Protein AF-A0A2V9XDK8-F1 (afdb_monomer)

Sequence (228 aa):
MLDASAIAAGFRRLEPDQLRTALESFLPKGTTVERISAIEAGLRSPAGQSLRDAMARWIVDDIVPVEALVPEAYVKWRPPVRDAMMFVVARLSAARLAPKLLEQIELPAATSAEVRLLRLIAKVPGLQKIGQVIARNQHLRPALRNALAKLENGIRDVRPEDVRAIIQKNLGPQLNRFAVEIAPKILSEASVSAVVRFTWRNPETGRRERGVFKVLKPHIPDYFAEDM

Secondary structure (DSSP, 8-state):
---HHHHHHHHHHS-HHHHHHHHHHHS-SS-HHHHHHHHHHHHHSTTHHHHHHHHHHHIIIIIS-HHHHS-GGGGGGHHHHHHHHHHHHHHS-HHHHHHHHHHHHHS-TT--HHHHHHHHHTT-HHHHHHHHHHHT-TTS-HHHHHHHHHHHH------HHHHHHHHHHHHTTHHHHTT-EEEEEEEEE-SSEEEEEEEEE-TTT--EEEEEEEEE-TTHHHHHHHH-

Structure (mmCIF, N/CA/C/O backbone):
data_AF-A0A2V9XDK8-F1
#
_entry.id   AF-A0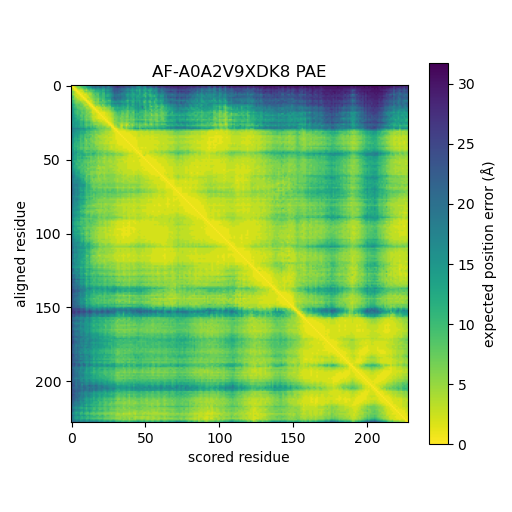A2V9XDK8-F1
#
loop_
_atom_site.group_PDB
_atom_site.id
_atom_site.type_symbol
_atom_site.label_atom_id
_atom_site.label_alt_id
_atom_site.label_comp_id
_atom_site.label_asym_id
_atom_site.label_entity_id
_atom_site.label_seq_id
_atom_site.pdbx_PDB_ins_code
_atom_site.Cartn_x
_atom_site.Cartn_y
_atom_site.Cartn_z
_atom_site.occupancy
_atom_site.B_iso_or_equiv
_atom_site.auth_seq_id
_atom_site.auth_comp_id
_atom_site.auth_asym_id
_atom_site.auth_atom_id
_atom_site.pdbx_PDB_model_num
ATOM 1 N N . MET A 1 1 ? 36.715 5.701 -11.426 1.00 36.25 1 MET A N 1
ATOM 2 C CA . MET A 1 1 ? 35.342 6.008 -10.973 1.00 36.25 1 MET A CA 1
ATOM 3 C C . MET A 1 1 ? 34.479 6.120 -12.213 1.00 36.25 1 MET A C 1
ATOM 5 O O . MET A 1 1 ? 34.780 6.965 -13.044 1.00 36.25 1 MET A O 1
ATOM 9 N N . LEU A 1 2 ? 33.512 5.220 -12.402 1.00 40.12 2 LEU A N 1
ATOM 10 C CA . LEU A 1 2 ? 32.567 5.317 -13.518 1.00 40.12 2 LEU A CA 1
ATOM 11 C C . LEU A 1 2 ? 31.655 6.526 -13.276 1.00 40.12 2 LEU A C 1
ATOM 13 O O . LEU A 1 2 ? 31.097 6.667 -12.190 1.00 40.12 2 LEU A O 1
ATOM 17 N N . ASP A 1 3 ? 31.567 7.407 -14.269 1.00 45.41 3 ASP A N 1
ATOM 18 C CA . ASP A 1 3 ? 30.754 8.622 -14.241 1.00 45.41 3 ASP A CA 1
ATOM 19 C C . ASP A 1 3 ? 29.271 8.267 -14.023 1.00 45.41 3 ASP A C 1
ATOM 21 O O . ASP A 1 3 ? 28.702 7.436 -14.737 1.00 45.41 3 ASP A O 1
ATOM 25 N N . ALA A 1 4 ? 28.633 8.898 -13.035 1.00 46.47 4 ALA A N 1
ATOM 26 C CA . ALA A 1 4 ? 27.217 8.707 -12.729 1.00 46.47 4 ALA A CA 1
ATOM 27 C C . ALA A 1 4 ? 26.316 9.006 -13.945 1.00 46.47 4 ALA A C 1
ATOM 29 O O . ALA A 1 4 ? 25.272 8.373 -14.107 1.00 46.47 4 ALA A O 1
ATOM 30 N N . SER A 1 5 ? 26.747 9.907 -14.836 1.00 45.84 5 SER A N 1
ATOM 31 C CA . SER A 1 5 ? 26.073 10.205 -16.104 1.00 45.84 5 SER A CA 1
ATOM 32 C C . SER A 1 5 ? 26.142 9.032 -17.095 1.00 45.84 5 SER A C 1
ATOM 34 O O . SER A 1 5 ? 25.145 8.682 -17.729 1.00 45.84 5 SER A O 1
ATOM 36 N N . ALA A 1 6 ? 27.286 8.344 -17.170 1.00 48.97 6 ALA A N 1
ATOM 37 C CA . ALA A 1 6 ? 27.466 7.165 -18.019 1.00 48.97 6 ALA A CA 1
ATOM 38 C C . ALA A 1 6 ? 26.651 5.961 -17.514 1.00 48.97 6 ALA A C 1
ATOM 40 O O . ALA A 1 6 ? 26.061 5.232 -18.311 1.00 48.97 6 ALA A O 1
ATOM 41 N N . ILE A 1 7 ? 26.549 5.793 -16.192 1.00 54.94 7 ILE A N 1
ATOM 42 C CA . ILE A 1 7 ? 25.709 4.766 -15.557 1.00 54.94 7 ILE A CA 1
ATOM 43 C C . ILE A 1 7 ? 24.219 5.043 -15.827 1.00 54.94 7 ILE A C 1
ATOM 45 O O . ILE A 1 7 ? 23.483 4.145 -16.236 1.00 54.94 7 ILE A O 1
ATOM 49 N N . ALA A 1 8 ? 23.778 6.297 -15.679 1.00 49.72 8 ALA A N 1
ATOM 50 C CA . ALA A 1 8 ? 22.414 6.727 -15.995 1.00 49.72 8 ALA A CA 1
ATOM 51 C C . ALA A 1 8 ? 22.044 6.496 -17.471 1.00 49.72 8 ALA A C 1
ATOM 53 O O . ALA A 1 8 ? 20.948 6.021 -17.777 1.00 49.72 8 ALA A O 1
ATOM 54 N N . ALA A 1 9 ? 22.960 6.816 -18.389 1.00 52.97 9 ALA A N 1
ATOM 55 C CA . ALA A 1 9 ? 22.787 6.582 -19.819 1.00 52.97 9 ALA A CA 1
ATOM 56 C C . ALA A 1 9 ? 22.764 5.084 -20.164 1.00 52.97 9 ALA A C 1
ATOM 58 O O . ALA A 1 9 ? 21.992 4.675 -21.032 1.00 52.97 9 ALA A O 1
ATOM 59 N N . GLY A 1 10 ? 23.555 4.271 -19.456 1.00 58.56 10 GLY A N 1
ATOM 60 C CA . GLY A 1 10 ? 23.539 2.812 -19.550 1.00 58.56 10 GLY A CA 1
ATOM 61 C C . GLY A 1 10 ? 22.175 2.236 -19.181 1.00 58.56 10 GLY A C 1
ATOM 62 O O . GLY A 1 10 ? 21.569 1.550 -19.996 1.00 58.56 10 GLY A O 1
ATOM 63 N N . PHE A 1 11 ? 21.620 2.614 -18.025 1.00 58.44 11 PHE A N 1
ATOM 64 C CA . PHE A 1 11 ? 20.298 2.146 -17.587 1.00 58.44 11 PHE A CA 1
ATOM 65 C C . PHE A 1 11 ? 19.159 2.508 -18.543 1.00 58.44 11 PHE A C 1
ATOM 67 O O . PHE A 1 11 ? 18.172 1.782 -18.615 1.00 58.44 11 PHE A O 1
ATOM 74 N N . ARG A 1 12 ? 19.272 3.604 -19.307 1.00 56.22 12 ARG A N 1
ATOM 75 C CA . ARG A 1 12 ? 18.239 3.959 -20.291 1.00 56.22 12 ARG A CA 1
ATOM 76 C C . ARG A 1 12 ? 18.198 3.037 -21.507 1.00 56.22 12 ARG A C 1
ATOM 78 O O . ARG A 1 12 ? 17.141 2.988 -22.137 1.00 56.22 12 ARG A O 1
ATOM 85 N N . ARG A 1 13 ? 19.327 2.397 -21.832 1.00 59.66 13 ARG A N 1
ATOM 86 C CA . ARG A 1 13 ? 19.555 1.580 -23.035 1.00 59.66 13 ARG A CA 1
ATOM 87 C C . ARG A 1 13 ? 19.493 0.076 -22.774 1.00 59.66 13 ARG A C 1
ATOM 89 O O . ARG A 1 13 ? 19.574 -0.682 -23.731 1.00 59.66 13 ARG A O 1
ATOM 96 N N . LEU A 1 14 ? 19.428 -0.343 -21.511 1.00 62.00 14 LEU A N 1
ATOM 97 C CA . LEU A 1 14 ? 19.320 -1.754 -21.166 1.00 62.00 14 LEU A CA 1
ATOM 98 C C . LEU A 1 14 ? 17.903 -2.242 -21.429 1.00 62.00 14 LEU A C 1
ATOM 100 O O . LEU A 1 14 ? 16.936 -1.599 -21.015 1.00 62.00 14 LEU A O 1
ATOM 104 N N . GLU A 1 15 ? 17.816 -3.404 -22.068 1.00 61.47 15 GLU A N 1
ATOM 105 C CA . GLU A 1 15 ? 16.566 -4.141 -22.150 1.00 61.47 15 GLU A CA 1
ATOM 106 C C . GLU A 1 15 ? 16.122 -4.578 -20.737 1.00 61.47 15 GLU A C 1
ATOM 108 O O . GLU A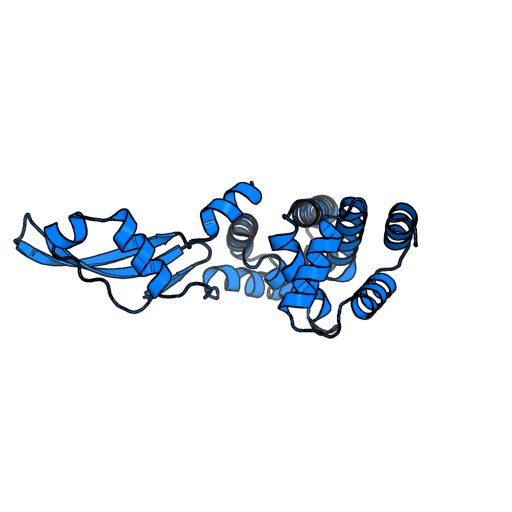 1 15 ? 16.963 -4.799 -19.858 1.00 61.47 15 GLU A O 1
ATOM 113 N N . PRO A 1 16 ? 14.816 -4.732 -20.501 1.00 59.78 16 PRO A N 1
ATOM 114 C CA . PRO A 1 16 ? 14.213 -5.113 -19.220 1.00 59.78 16 PRO A CA 1
ATOM 115 C C . PRO A 1 16 ? 14.892 -6.264 -18.465 1.00 59.78 16 PRO A C 1
ATOM 117 O O . PRO A 1 16 ? 15.188 -6.154 -17.271 1.00 59.78 16 PRO A O 1
ATOM 120 N N . A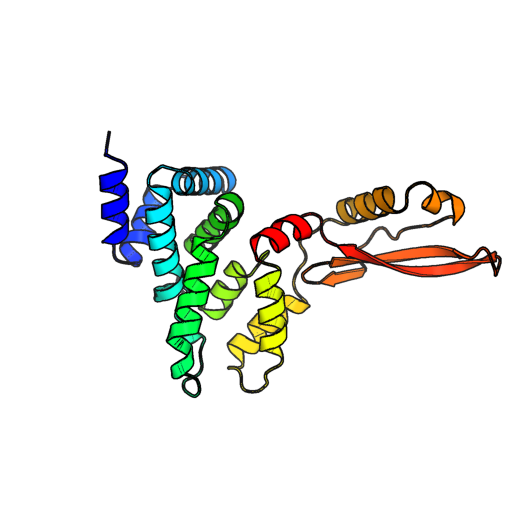SP A 1 17 ? 15.203 -7.356 -19.165 1.00 62.16 17 ASP A N 1
ATOM 121 C CA . ASP A 1 17 ? 15.875 -8.517 -18.575 1.00 62.16 17 ASP A CA 1
ATOM 122 C C . ASP A 1 17 ? 17.333 -8.215 -18.212 1.00 62.16 17 ASP A C 1
ATOM 124 O O . ASP A 1 17 ? 17.827 -8.632 -17.163 1.00 62.16 17 ASP A O 1
ATOM 128 N N . GLN A 1 18 ? 18.017 -7.409 -19.028 1.00 65.81 18 GLN A N 1
ATOM 129 C CA . GLN A 1 18 ? 19.381 -6.963 -18.745 1.00 65.81 18 GLN A CA 1
ATOM 130 C C . GLN A 1 18 ? 19.414 -6.011 -17.548 1.00 65.81 18 GLN A C 1
ATOM 132 O O . GLN A 1 18 ? 20.352 -6.056 -16.752 1.00 65.81 18 GLN A O 1
ATOM 137 N N . LEU A 1 19 ? 18.380 -5.180 -17.387 1.00 66.81 19 LEU A N 1
ATOM 138 C CA . LEU A 1 19 ? 18.216 -4.302 -16.236 1.00 66.81 19 LEU A CA 1
ATOM 139 C C . LEU A 1 19 ? 18.034 -5.110 -14.947 1.00 66.81 19 LEU A C 1
ATOM 141 O O . LEU A 1 19 ? 18.689 -4.810 -13.947 1.00 66.81 19 LEU A O 1
ATOM 145 N N . ARG A 1 20 ? 17.205 -6.163 -14.974 1.00 66.81 20 ARG A N 1
ATOM 146 C CA . ARG A 1 20 ? 17.014 -7.069 -13.833 1.00 66.81 20 ARG A CA 1
ATOM 147 C C . ARG A 1 20 ? 18.319 -7.751 -13.435 1.00 66.81 20 ARG A C 1
ATOM 149 O O . ARG A 1 20 ? 18.708 -7.676 -12.272 1.00 66.81 20 ARG A O 1
ATOM 156 N N . THR A 1 21 ? 19.015 -8.379 -14.382 1.00 69.88 21 THR A N 1
ATOM 157 C CA . THR A 1 21 ? 20.285 -9.066 -14.103 1.00 69.88 21 THR A CA 1
ATOM 158 C C . THR A 1 21 ? 21.361 -8.091 -13.628 1.00 69.88 21 THR A C 1
ATOM 16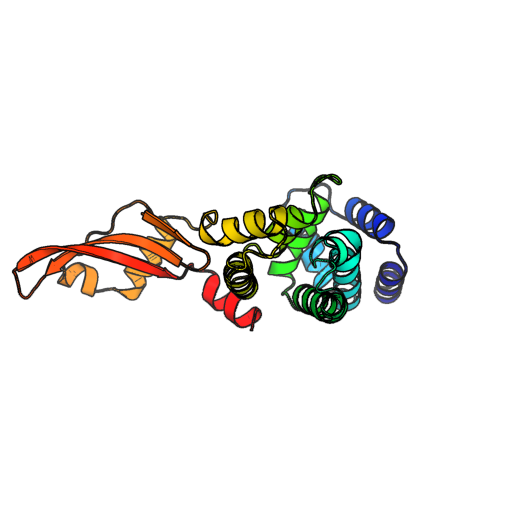0 O O . THR A 1 21 ? 22.096 -8.394 -12.687 1.00 69.88 21 THR A O 1
ATOM 163 N N . ALA A 1 22 ? 21.427 -6.892 -14.216 1.00 68.12 22 ALA A N 1
ATOM 164 C CA . ALA A 1 22 ? 22.327 -5.845 -13.753 1.00 68.12 22 ALA A CA 1
ATOM 165 C C . ALA A 1 22 ? 22.019 -5.476 -12.296 1.00 68.12 22 ALA A C 1
ATOM 167 O O . ALA A 1 22 ? 22.913 -5.527 -11.455 1.00 68.12 22 ALA A O 1
ATOM 168 N N . LEU A 1 23 ? 20.761 -5.194 -11.952 1.00 67.75 23 LEU A N 1
ATOM 169 C CA . LEU A 1 23 ? 20.374 -4.895 -10.573 1.00 67.75 23 LEU A CA 1
ATOM 170 C C . LEU A 1 23 ? 20.714 -6.030 -9.609 1.00 67.75 23 LEU A C 1
ATOM 172 O O . LEU A 1 23 ? 21.319 -5.776 -8.574 1.00 67.75 23 LEU A O 1
ATOM 176 N N . GLU A 1 24 ? 20.380 -7.275 -9.945 1.00 70.81 24 GLU A N 1
ATOM 177 C CA . GLU A 1 24 ? 20.703 -8.438 -9.112 1.00 70.81 24 GLU A CA 1
ATOM 178 C C . GLU A 1 24 ? 22.213 -8.568 -8.867 1.00 70.81 24 GLU A C 1
ATOM 180 O O . GLU A 1 24 ? 22.623 -8.891 -7.753 1.00 70.81 24 GLU A O 1
ATOM 185 N N . SER A 1 25 ? 23.043 -8.248 -9.865 1.00 70.19 25 SER A N 1
ATOM 186 C CA . SER A 1 25 ? 24.505 -8.272 -9.734 1.00 70.19 25 SER A CA 1
ATOM 187 C C . SER A 1 25 ? 25.083 -7.112 -8.910 1.00 70.19 25 SER A C 1
ATOM 189 O O . SER A 1 25 ? 26.122 -7.274 -8.271 1.00 70.19 25 SER A O 1
ATOM 191 N N . PHE A 1 26 ? 24.415 -5.952 -8.910 1.00 70.69 26 PHE A N 1
ATOM 192 C CA . PHE A 1 26 ? 24.836 -4.745 -8.190 1.00 70.69 26 PHE A CA 1
ATOM 193 C C . PHE A 1 26 ? 24.318 -4.683 -6.749 1.00 70.69 26 PHE A C 1
ATOM 195 O O . PHE A 1 26 ? 24.870 -3.944 -5.931 1.00 70.69 26 PHE A O 1
ATOM 202 N N . LEU A 1 27 ? 23.258 -5.427 -6.424 1.00 78.94 27 LEU A N 1
ATOM 203 C CA . LEU A 1 27 ? 22.726 -5.470 -5.069 1.00 78.94 27 LEU A CA 1
ATOM 204 C C . LEU A 1 27 ? 23.692 -6.204 -4.130 1.00 78.94 27 LEU A C 1
ATOM 206 O O . LEU A 1 27 ? 24.223 -7.261 -4.480 1.00 78.94 27 LEU A O 1
ATOM 210 N N . PRO A 1 28 ? 23.903 -5.690 -2.905 1.00 79.94 28 PRO A N 1
ATOM 211 C CA . PRO A 1 28 ? 24.731 -6.383 -1.932 1.00 79.94 28 PRO A CA 1
ATOM 212 C C . PRO A 1 28 ? 24.128 -7.760 -1.628 1.00 79.94 28 PRO A C 1
ATOM 214 O O . PRO A 1 28 ? 22.912 -7.894 -1.489 1.00 79.94 28 PRO A O 1
ATOM 217 N N . LYS A 1 29 ? 24.971 -8.782 -1.428 1.00 79.06 29 LYS A N 1
ATOM 218 C CA . LYS A 1 29 ? 24.549 -10.124 -0.962 1.00 79.06 29 LYS A CA 1
ATOM 219 C C . LYS A 1 29 ? 24.115 -10.147 0.518 1.00 79.06 29 LYS A C 1
ATOM 221 O O . LYS A 1 29 ? 24.137 -11.195 1.155 1.00 79.06 29 LYS A O 1
ATOM 226 N N . GLY A 1 30 ? 23.790 -8.982 1.069 1.00 79.19 30 GLY A N 1
ATOM 227 C CA . GLY A 1 30 ? 23.430 -8.780 2.462 1.00 79.19 30 GLY A CA 1
ATOM 228 C C . GLY A 1 30 ? 21.949 -9.021 2.746 1.00 79.19 30 GLY A C 1
ATOM 229 O O . GLY A 1 30 ? 21.190 -9.553 1.933 1.00 79.19 30 GLY A O 1
ATOM 230 N N . THR A 1 31 ? 21.543 -8.593 3.931 1.00 89.56 31 THR A N 1
ATOM 231 C CA . THR A 1 31 ? 20.166 -8.603 4.423 1.00 89.56 31 THR A CA 1
ATOM 232 C C . THR A 1 31 ? 19.222 -7.794 3.525 1.00 89.56 31 THR A C 1
ATOM 234 O O . THR A 1 31 ? 19.631 -6.889 2.793 1.00 89.56 31 THR A O 1
ATOM 237 N N . THR A 1 32 ? 17.916 -8.065 3.621 1.00 89.25 32 THR A N 1
ATOM 238 C CA . THR A 1 32 ? 16.873 -7.279 2.935 1.00 89.25 32 THR A CA 1
ATOM 239 C C . THR A 1 32 ? 17.006 -5.782 3.221 1.00 89.25 32 THR A C 1
ATOM 241 O O . THR A 1 32 ? 16.828 -4.972 2.318 1.00 89.25 32 THR A O 1
ATOM 244 N N . VAL A 1 33 ? 17.370 -5.404 4.451 1.00 90.69 33 VAL A N 1
ATOM 245 C CA . VAL A 1 33 ? 17.560 -3.999 4.844 1.00 90.69 33 VAL A CA 1
ATOM 246 C C . VAL A 1 33 ? 18.715 -3.367 4.072 1.00 90.69 33 VAL A C 1
ATOM 248 O O . VAL A 1 33 ? 18.532 -2.314 3.471 1.00 90.69 33 VAL A O 1
ATOM 251 N N . GLU A 1 34 ? 19.871 -4.030 4.011 1.00 90.00 34 GLU A N 1
ATOM 252 C CA . GLU A 1 34 ? 21.038 -3.528 3.270 1.00 90.00 34 GLU A CA 1
ATOM 253 C C . GLU A 1 34 ? 20.742 -3.382 1.773 1.00 90.00 34 GLU A C 1
ATOM 255 O O . GLU A 1 34 ? 21.144 -2.400 1.147 1.00 90.00 34 GLU A O 1
ATOM 260 N N . ARG A 1 35 ? 19.983 -4.321 1.198 1.00 91.25 35 ARG A N 1
ATOM 261 C CA . ARG A 1 35 ? 19.558 -4.264 -0.208 1.00 91.25 35 ARG A CA 1
ATOM 262 C C . ARG A 1 35 ? 18.583 -3.117 -0.468 1.00 91.25 35 ARG A C 1
ATOM 264 O O . ARG A 1 35 ? 18.753 -2.407 -1.456 1.00 91.25 35 ARG A O 1
ATOM 271 N N . ILE A 1 36 ? 17.615 -2.885 0.424 1.00 92.06 36 ILE A N 1
ATOM 272 C CA . ILE A 1 36 ? 16.716 -1.720 0.348 1.00 92.06 36 ILE A CA 1
ATOM 273 C C . ILE A 1 36 ? 17.529 -0.427 0.412 1.00 92.06 36 ILE A C 1
ATOM 275 O O . ILE A 1 36 ? 17.352 0.437 -0.445 1.00 92.06 36 ILE A O 1
ATOM 279 N N . SER A 1 37 ? 18.450 -0.310 1.371 1.00 91.06 37 SER A N 1
ATOM 280 C CA . SER A 1 37 ? 19.288 0.882 1.525 1.00 91.06 37 SER A CA 1
ATOM 281 C C . SER A 1 37 ? 20.170 1.143 0.302 1.00 91.06 37 SER A C 1
ATOM 283 O O . SER A 1 37 ? 20.338 2.298 -0.086 1.00 91.06 37 SER A O 1
ATOM 285 N N . ALA A 1 38 ? 20.687 0.099 -0.355 1.00 89.56 38 ALA A N 1
ATOM 286 C CA . ALA A 1 38 ? 21.454 0.240 -1.592 1.00 89.56 38 ALA A CA 1
ATOM 287 C C . ALA A 1 38 ? 20.601 0.793 -2.748 1.00 89.56 38 ALA A C 1
ATOM 289 O O . ALA A 1 38 ? 21.020 1.731 -3.432 1.00 89.56 38 ALA A O 1
ATOM 290 N N . ILE A 1 39 ? 19.382 0.270 -2.936 1.00 90.12 39 ILE A N 1
ATOM 291 C CA . ILE A 1 39 ? 18.438 0.792 -3.941 1.00 90.12 39 ILE A CA 1
ATOM 292 C C . ILE A 1 39 ? 18.083 2.245 -3.620 1.00 90.12 39 ILE A C 1
ATOM 294 O O . ILE A 1 39 ? 18.111 3.105 -4.496 1.00 90.12 39 ILE A O 1
ATOM 298 N N . GLU A 1 40 ? 17.783 2.538 -2.358 1.00 93.56 40 GLU A N 1
ATOM 299 C CA . GLU A 1 40 ? 17.426 3.876 -1.895 1.00 93.56 40 GLU A CA 1
ATOM 300 C C . GLU A 1 40 ? 18.557 4.890 -2.132 1.00 93.56 40 GLU A C 1
ATOM 302 O O . GLU A 1 40 ? 18.297 6.000 -2.604 1.00 93.56 40 GLU A O 1
ATOM 307 N N . ALA A 1 41 ? 19.811 4.502 -1.883 1.00 89.88 41 ALA A N 1
ATOM 308 C CA . ALA A 1 41 ? 20.988 5.313 -2.184 1.00 89.88 41 ALA A CA 1
ATOM 309 C C . ALA A 1 41 ? 21.128 5.576 -3.692 1.00 89.88 41 ALA A C 1
ATOM 311 O O . ALA A 1 41 ? 21.345 6.719 -4.100 1.00 89.88 41 ALA A O 1
ATOM 312 N N . GLY A 1 42 ? 20.921 4.555 -4.532 1.00 88.00 42 GLY A N 1
ATOM 313 C CA . GLY A 1 42 ? 20.898 4.709 -5.989 1.00 88.00 42 GLY A CA 1
ATOM 314 C C . GLY A 1 42 ? 19.816 5.688 -6.458 1.00 88.00 42 GLY A C 1
ATOM 315 O O . GLY A 1 42 ? 20.094 6.589 -7.252 1.00 88.00 42 GLY A O 1
ATOM 316 N N . LEU A 1 43 ? 18.603 5.577 -5.907 1.00 90.12 43 LEU A N 1
ATOM 317 C CA . LEU A 1 43 ? 17.465 6.452 -6.216 1.00 90.12 43 LEU A CA 1
ATOM 318 C C . LEU A 1 43 ? 17.652 7.905 -5.748 1.00 90.12 43 LEU A C 1
ATOM 320 O O . LEU A 1 43 ? 16.987 8.793 -6.284 1.00 90.12 43 LEU A O 1
ATOM 324 N N . ARG A 1 44 ? 18.509 8.147 -4.747 1.00 92.44 44 ARG A N 1
ATOM 325 C CA . ARG A 1 44 ? 18.873 9.487 -4.246 1.00 92.44 44 ARG A CA 1
ATOM 326 C C . ARG A 1 44 ? 20.124 10.076 -4.899 1.00 92.44 44 ARG A C 1
ATOM 328 O O . ARG A 1 44 ? 20.439 11.237 -4.658 1.00 92.44 44 ARG A O 1
ATOM 335 N N . SER A 1 45 ? 20.849 9.288 -5.686 1.00 88.69 45 SER A N 1
ATOM 336 C CA . SER A 1 45 ? 22.067 9.740 -6.358 1.00 88.69 45 SER A CA 1
ATOM 337 C C . SER A 1 45 ? 21.772 10.806 -7.430 1.00 88.69 45 SER A C 1
ATOM 339 O O . SER A 1 45 ? 20.624 10.943 -7.860 1.00 88.69 45 SER A O 1
ATOM 341 N N . PRO A 1 46 ? 22.791 11.515 -7.955 1.00 84.75 46 PRO A N 1
ATOM 342 C CA . PRO A 1 46 ? 22.624 12.416 -9.103 1.00 84.75 46 PRO A CA 1
ATOM 343 C C . PRO A 1 46 ? 22.037 11.733 -10.353 1.00 84.75 46 PRO A C 1
ATOM 345 O O . PRO A 1 46 ? 21.363 12.370 -11.157 1.00 84.75 46 PRO A O 1
ATOM 348 N N . ALA A 1 47 ? 22.244 10.419 -10.499 1.00 81.81 47 ALA A N 1
ATOM 349 C CA . ALA A 1 47 ? 21.653 9.592 -11.553 1.00 81.81 47 ALA A CA 1
ATOM 350 C C . ALA A 1 47 ? 20.225 9.105 -11.225 1.00 81.81 47 ALA A C 1
ATOM 352 O O . ALA A 1 47 ? 19.588 8.445 -12.051 1.00 81.81 47 ALA A O 1
ATOM 353 N N . GLY A 1 48 ? 19.715 9.422 -10.032 1.00 85.00 48 GLY A N 1
ATOM 354 C CA . GLY A 1 48 ? 18.508 8.852 -9.443 1.00 85.00 48 GLY A CA 1
ATOM 355 C C . GLY A 1 48 ? 17.261 9.018 -10.302 1.00 85.00 48 GLY A C 1
ATOM 356 O O . GLY A 1 48 ? 16.489 8.072 -10.413 1.00 85.00 48 GLY A O 1
ATOM 357 N N . GLN A 1 49 ? 17.083 10.156 -10.983 1.00 84.94 49 GLN A N 1
ATOM 358 C CA . GLN A 1 49 ? 15.934 10.341 -11.878 1.00 84.94 49 GLN A CA 1
ATOM 359 C C . GLN A 1 49 ? 15.977 9.389 -13.078 1.00 84.94 49 GLN A C 1
ATOM 361 O O . GLN A 1 49 ? 14.979 8.761 -13.404 1.00 84.94 49 GLN A O 1
ATOM 366 N N . SER A 1 50 ? 17.148 9.204 -13.691 1.00 83.38 50 SER A N 1
ATOM 367 C CA . SER A 1 50 ? 17.274 8.269 -14.816 1.00 83.38 50 SER A CA 1
ATOM 368 C C . SER A 1 50 ? 17.076 6.822 -14.370 1.00 83.38 50 SER A C 1
ATOM 370 O O . SER A 1 50 ? 16.481 6.033 -15.102 1.00 83.38 50 SER A O 1
ATOM 372 N N . LEU A 1 51 ? 17.537 6.483 -13.161 1.00 84.06 51 LEU A N 1
ATOM 373 C CA . LEU A 1 51 ? 17.271 5.185 -12.550 1.00 84.06 51 LEU A CA 1
ATOM 374 C C . LEU A 1 51 ? 15.769 4.994 -12.298 1.00 84.06 51 LEU A C 1
ATOM 376 O O . LEU A 1 51 ? 15.229 3.953 -12.654 1.00 84.06 51 LEU A O 1
ATOM 380 N N . ARG A 1 52 ? 15.081 6.002 -11.749 1.00 88.44 52 ARG A N 1
ATOM 381 C CA . ARG A 1 52 ? 13.622 5.991 -11.542 1.00 88.44 52 ARG A CA 1
ATOM 382 C C . ARG A 1 52 ? 12.873 5.761 -12.845 1.00 88.44 52 ARG A C 1
ATOM 384 O O . ARG A 1 52 ? 12.023 4.881 -12.889 1.00 88.44 52 ARG A O 1
ATOM 391 N N . ASP A 1 53 ? 13.222 6.488 -13.901 1.00 86.75 53 ASP A N 1
ATOM 392 C CA . ASP A 1 53 ? 12.564 6.369 -15.205 1.00 86.75 53 ASP A CA 1
ATOM 393 C C . ASP A 1 53 ? 12.812 4.995 -15.848 1.00 86.75 53 ASP A C 1
ATOM 395 O O . ASP A 1 53 ? 11.919 4.426 -16.476 1.00 86.75 53 ASP A O 1
ATOM 399 N N . ALA A 1 54 ? 14.017 4.436 -15.693 1.00 84.12 54 ALA A N 1
ATOM 400 C CA . ALA A 1 54 ? 14.331 3.085 -16.158 1.00 84.12 54 ALA A CA 1
ATOM 401 C C . ALA A 1 54 ? 13.542 2.019 -15.382 1.00 84.12 54 ALA A C 1
ATOM 403 O O . ALA A 1 54 ? 12.926 1.151 -15.994 1.00 84.12 54 ALA A O 1
ATOM 404 N N . MET A 1 55 ? 13.495 2.123 -14.051 1.00 85.00 55 MET A N 1
ATOM 405 C CA . MET A 1 55 ? 12.735 1.201 -13.202 1.00 85.00 55 MET A CA 1
ATOM 406 C C . MET A 1 55 ? 11.229 1.301 -13.428 1.00 85.00 55 MET A C 1
ATOM 408 O O . MET A 1 55 ? 10.540 0.286 -13.410 1.00 85.00 55 MET A O 1
ATOM 412 N N . ALA A 1 56 ? 10.715 2.512 -13.645 1.00 88.25 56 ALA A N 1
ATOM 413 C CA . ALA A 1 56 ? 9.315 2.727 -13.970 1.00 88.25 56 ALA A CA 1
ATOM 414 C C . ALA A 1 56 ? 8.955 2.042 -15.291 1.00 88.25 56 ALA A C 1
ATOM 416 O O . ALA A 1 56 ? 7.985 1.292 -15.316 1.00 88.25 56 ALA A O 1
ATOM 417 N N . ARG A 1 57 ? 9.772 2.213 -16.342 1.00 88.31 57 ARG A N 1
ATOM 418 C CA . ARG A 1 57 ? 9.563 1.518 -17.623 1.00 88.31 57 ARG A CA 1
ATOM 419 C C . ARG A 1 57 ? 9.576 0.005 -17.451 1.00 88.31 57 ARG A C 1
ATOM 421 O O . ARG A 1 57 ? 8.606 -0.633 -17.820 1.00 88.31 57 ARG A O 1
ATOM 428 N N . TRP A 1 58 ? 10.592 -0.538 -16.785 1.00 87.19 58 TRP A N 1
ATOM 429 C CA . TRP A 1 58 ? 10.671 -1.972 -16.494 1.00 87.19 58 TRP A CA 1
ATOM 430 C C . TRP A 1 58 ? 9.439 -2.505 -15.749 1.00 87.19 58 TRP A C 1
ATOM 432 O O . TRP A 1 58 ? 8.877 -3.541 -16.098 1.00 87.19 58 TRP A O 1
ATOM 442 N N . ILE A 1 59 ? 8.965 -1.783 -14.729 1.00 88.06 59 ILE A N 1
ATOM 443 C CA . ILE A 1 59 ? 7.752 -2.179 -14.007 1.00 88.06 59 ILE A CA 1
ATOM 444 C C . ILE A 1 59 ? 6.535 -2.193 -14.935 1.00 88.06 59 ILE A C 1
ATOM 446 O O . ILE A 1 59 ? 5.738 -3.130 -14.892 1.00 88.06 59 ILE A O 1
ATOM 450 N N . VAL A 1 60 ? 6.346 -1.122 -15.699 1.00 88.94 60 VAL A N 1
ATOM 451 C CA . VAL A 1 60 ? 5.105 -0.875 -16.437 1.00 88.94 60 VAL A CA 1
ATOM 452 C C . VAL A 1 60 ? 5.033 -1.686 -17.724 1.00 88.94 60 VAL A C 1
ATOM 454 O O . VAL A 1 60 ? 3.952 -2.152 -18.071 1.00 88.94 60 VAL A O 1
ATOM 457 N N . ASP A 1 61 ? 6.156 -1.864 -18.407 1.00 87.44 61 ASP A N 1
ATOM 458 C CA . ASP A 1 61 ? 6.200 -2.500 -19.719 1.00 87.44 61 ASP A CA 1
ATOM 459 C C . ASP A 1 61 ? 6.383 -4.025 -19.602 1.00 87.44 61 ASP A C 1
ATOM 461 O O . ASP A 1 61 ? 5.802 -4.763 -20.393 1.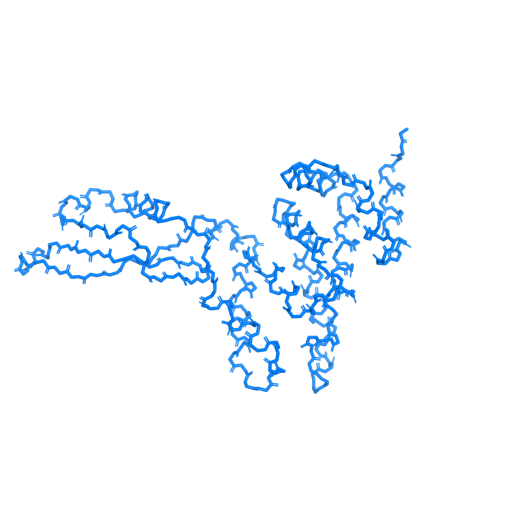00 87.44 61 ASP A O 1
ATOM 465 N N . ASP A 1 62 ? 7.083 -4.517 -18.570 1.00 84.19 62 ASP A N 1
ATOM 466 C CA . ASP A 1 62 ? 7.457 -5.940 -18.481 1.00 84.19 62 ASP A CA 1
ATOM 467 C C . ASP A 1 62 ? 6.822 -6.677 -17.308 1.00 84.19 62 ASP A C 1
ATOM 469 O O . ASP A 1 62 ? 6.328 -7.798 -17.434 1.00 84.19 62 ASP A O 1
ATOM 473 N N . ILE A 1 63 ? 6.844 -6.058 -16.129 1.00 86.69 63 ILE A N 1
ATOM 474 C CA . ILE A 1 63 ? 6.410 -6.714 -14.891 1.00 86.69 63 ILE A CA 1
ATOM 475 C C . ILE A 1 63 ? 4.889 -6.662 -14.755 1.00 86.69 63 ILE A C 1
ATOM 477 O O . ILE A 1 63 ? 4.270 -7.608 -14.255 1.00 86.69 63 ILE A O 1
ATOM 481 N N . VAL A 1 64 ? 4.279 -5.557 -15.187 1.00 88.69 64 VAL A N 1
ATOM 482 C CA . VAL A 1 64 ? 2.840 -5.324 -15.098 1.00 88.69 64 VAL A CA 1
ATOM 483 C C . VAL A 1 64 ? 2.295 -4.645 -16.369 1.00 88.69 64 VAL A C 1
ATOM 485 O O . VAL A 1 64 ? 1.765 -3.533 -16.291 1.00 88.69 64 VAL A O 1
ATOM 488 N N . PRO A 1 65 ? 2.369 -5.317 -17.533 1.00 90.06 65 PRO A N 1
ATOM 489 C CA . PRO A 1 65 ? 1.949 -4.739 -18.805 1.00 90.06 65 PRO A CA 1
ATOM 490 C C . PRO A 1 65 ? 0.457 -4.395 -18.820 1.00 90.06 65 PRO A C 1
ATOM 492 O O . PRO A 1 65 ? -0.403 -5.171 -18.379 1.00 90.06 65 PRO A O 1
ATOM 495 N N . VAL A 1 66 ? 0.124 -3.233 -19.383 1.00 90.00 66 VAL A N 1
ATOM 496 C CA . VAL A 1 66 ? -1.262 -2.744 -19.473 1.00 90.00 66 VAL A CA 1
ATOM 497 C C . VAL A 1 66 ? -2.140 -3.623 -20.363 1.00 90.00 66 VAL A C 1
ATOM 499 O O . VAL A 1 66 ? -3.354 -3.659 -20.188 1.00 90.00 66 VAL A O 1
ATOM 502 N N . GLU A 1 67 ? -1.554 -4.393 -21.270 1.00 88.88 67 GLU A N 1
ATOM 503 C CA . GLU A 1 67 ? -2.212 -5.390 -22.115 1.00 88.88 67 GLU A CA 1
ATOM 504 C C . GLU A 1 67 ? -2.782 -6.551 -21.286 1.00 88.88 67 GLU A C 1
ATOM 506 O O . GLU A 1 67 ? -3.859 -7.085 -21.586 1.00 88.88 67 GLU A O 1
ATOM 511 N N . ALA A 1 68 ? -2.092 -6.916 -20.201 1.00 86.06 68 ALA A N 1
ATOM 512 C CA . ALA A 1 68 ? -2.562 -7.927 -19.263 1.00 86.06 68 ALA A CA 1
ATOM 513 C C . ALA A 1 68 ? -3.663 -7.373 -18.344 1.00 86.06 68 ALA A C 1
ATOM 515 O O . ALA A 1 68 ? -4.636 -8.074 -18.046 1.00 86.06 68 ALA A O 1
ATOM 516 N N . LEU A 1 69 ? -3.547 -6.105 -17.935 1.00 84.31 69 LEU A N 1
ATOM 517 C CA . LEU A 1 69 ? -4.462 -5.484 -16.975 1.00 84.31 69 LEU A CA 1
ATOM 518 C C . LEU A 1 69 ? -5.755 -4.941 -17.600 1.00 84.31 69 LEU A C 1
ATOM 520 O O . LEU A 1 69 ? -6.832 -5.083 -17.018 1.00 84.31 69 LEU A O 1
ATOM 524 N N . VAL A 1 70 ? -5.662 -4.298 -18.765 1.00 86.19 70 VAL A N 1
ATOM 525 C CA . VAL A 1 70 ? -6.769 -3.583 -19.410 1.00 86.19 70 VAL A CA 1
ATOM 526 C C . VAL A 1 70 ? -7.457 -4.506 -20.423 1.00 86.19 70 VAL A C 1
ATOM 528 O O . VAL A 1 70 ? -6.827 -4.928 -21.401 1.00 86.19 70 VAL A O 1
ATOM 531 N N . PRO A 1 71 ? -8.756 -4.822 -20.230 1.00 84.00 71 PRO A N 1
ATOM 532 C CA . PRO A 1 71 ? -9.513 -5.643 -21.170 1.00 84.00 71 PRO A CA 1
ATOM 533 C C . PRO A 1 71 ? -9.523 -5.050 -22.581 1.00 84.00 71 PRO A C 1
ATOM 535 O O . PRO A 1 71 ? -9.526 -3.833 -22.745 1.00 84.00 71 PRO A O 1
ATOM 538 N N . GLU A 1 72 ? -9.625 -5.911 -23.594 1.00 85.50 72 GLU A N 1
ATOM 539 C CA . GLU A 1 72 ? -9.590 -5.498 -25.006 1.00 85.50 72 GLU A CA 1
ATOM 540 C C . GLU A 1 72 ? -10.683 -4.477 -25.359 1.00 85.50 72 GLU A C 1
ATOM 542 O O . GLU A 1 72 ? -10.430 -3.502 -26.061 1.00 85.50 72 GLU A O 1
ATOM 547 N N . ALA A 1 73 ? -11.871 -4.609 -24.758 1.00 86.12 73 ALA A N 1
ATOM 548 C CA . ALA A 1 73 ? -12.969 -3.646 -24.898 1.00 86.12 73 ALA A CA 1
ATOM 549 C C . ALA A 1 73 ? -12.599 -2.203 -24.481 1.00 86.12 73 ALA A C 1
ATOM 551 O O . ALA A 1 73 ? -13.288 -1.248 -24.840 1.00 86.12 73 ALA A O 1
ATOM 552 N N . TYR A 1 74 ? -11.511 -2.033 -23.726 1.00 87.81 74 TYR A N 1
ATOM 553 C CA . TYR A 1 74 ? -11.012 -0.762 -23.216 1.00 87.81 74 TYR A CA 1
ATOM 554 C C . TYR A 1 74 ? -9.612 -0.427 -23.742 1.00 87.81 74 TYR A C 1
ATOM 556 O O . TYR A 1 74 ? -8.917 0.369 -23.119 1.00 87.81 74 TYR A O 1
ATOM 564 N N . VAL A 1 75 ? -9.199 -0.971 -24.892 1.00 91.50 75 VAL A N 1
ATOM 565 C CA . VAL A 1 75 ? -7.860 -0.749 -25.474 1.00 91.50 75 VAL A CA 1
ATOM 566 C C . VAL A 1 75 ? -7.462 0.731 -25.557 1.00 91.50 75 VAL A C 1
ATOM 568 O O . VAL A 1 75 ? -6.330 1.081 -25.236 1.00 91.50 75 VAL A O 1
ATOM 571 N N . LYS A 1 76 ? -8.413 1.628 -25.859 1.00 92.81 76 LYS A N 1
ATOM 572 C CA . LYS A 1 76 ? -8.197 3.088 -25.897 1.00 92.81 76 LYS A CA 1
ATOM 573 C C . LYS A 1 76 ? -7.725 3.696 -24.569 1.00 92.81 76 LYS A C 1
ATOM 575 O O . LYS A 1 76 ? -7.194 4.799 -24.558 1.00 92.81 76 LYS A O 1
ATOM 580 N N . TRP A 1 77 ? -7.927 2.990 -23.457 1.00 90.00 77 TRP A N 1
ATOM 581 C CA . TRP A 1 77 ? -7.484 3.391 -22.124 1.00 90.00 77 TRP A CA 1
ATOM 582 C C . TRP A 1 77 ? -6.097 2.848 -21.760 1.00 90.00 77 TRP A C 1
ATOM 584 O O . TRP A 1 77 ? -5.554 3.270 -20.744 1.00 90.00 77 TRP A O 1
ATOM 594 N N . ARG A 1 78 ? -5.484 1.963 -22.563 1.00 93.06 78 ARG A N 1
ATOM 595 C CA . ARG A 1 78 ? -4.123 1.466 -22.289 1.00 93.06 78 ARG A CA 1
ATOM 596 C C . ARG A 1 78 ? -3.092 2.599 -22.187 1.00 93.06 78 ARG A C 1
ATOM 598 O O . ARG A 1 78 ? -2.400 2.616 -21.173 1.00 93.06 78 ARG A O 1
ATOM 605 N N . PRO A 1 79 ? -3.021 3.575 -23.121 1.00 93.69 79 PRO A N 1
ATOM 606 C CA . PRO A 1 79 ? -2.060 4.674 -23.005 1.00 93.69 79 PRO A CA 1
ATOM 607 C C . PRO A 1 79 ? -2.198 5.498 -21.711 1.00 93.69 79 PRO A C 1
ATOM 609 O O . PRO A 1 79 ? -1.223 5.565 -20.966 1.00 93.69 79 PRO A O 1
ATOM 612 N N . PRO A 1 80 ? -3.380 6.040 -21.341 1.00 92.00 80 PRO A N 1
ATOM 613 C CA . PRO A 1 80 ? -3.489 6.808 -20.100 1.00 92.00 80 PRO A CA 1
ATOM 614 C C . PRO A 1 80 ? -3.271 5.959 -18.838 1.00 92.00 80 PRO A C 1
ATOM 616 O O . PRO A 1 80 ? -2.769 6.476 -17.844 1.00 92.00 80 PRO A O 1
ATOM 619 N N . VAL A 1 81 ? -3.606 4.661 -18.852 1.00 89.75 81 VAL A N 1
ATOM 620 C CA . VAL A 1 81 ? -3.299 3.756 -17.727 1.00 89.75 81 VAL A CA 1
ATOM 621 C C . VAL A 1 81 ? -1.790 3.551 -17.594 1.00 89.75 81 VAL A C 1
ATOM 623 O O . VAL A 1 81 ? -1.264 3.632 -16.484 1.00 89.75 81 VAL A O 1
ATOM 626 N N . ARG A 1 82 ? -1.088 3.342 -18.712 1.00 92.12 82 ARG A N 1
ATOM 627 C CA . ARG A 1 82 ? 0.371 3.197 -18.752 1.00 92.12 82 ARG A CA 1
ATOM 628 C C . ARG A 1 82 ? 1.058 4.442 -18.197 1.00 92.12 82 ARG A C 1
ATOM 630 O O . ARG A 1 82 ? 1.899 4.336 -17.306 1.00 92.12 82 ARG A O 1
ATOM 637 N N . ASP A 1 83 ? 0.653 5.616 -18.672 1.00 89.94 83 ASP A N 1
ATOM 638 C CA . ASP A 1 83 ? 1.222 6.895 -18.245 1.00 89.94 83 ASP A CA 1
ATOM 639 C C . ASP A 1 83 ? 0.956 7.166 -16.758 1.00 89.94 83 ASP A C 1
ATOM 641 O O . ASP A 1 83 ? 1.849 7.615 -16.038 1.00 89.94 83 ASP A O 1
ATOM 645 N N . ALA A 1 84 ? -0.235 6.818 -16.260 1.00 88.06 84 ALA A N 1
ATOM 646 C CA . ALA A 1 84 ? -0.549 6.915 -14.838 1.00 88.06 84 ALA A CA 1
ATOM 647 C C . ALA A 1 84 ? 0.336 5.989 -13.985 1.00 88.06 84 ALA A C 1
ATOM 649 O O . ALA A 1 84 ? 0.838 6.408 -12.940 1.00 88.06 84 ALA A O 1
ATOM 650 N N . MET A 1 85 ? 0.573 4.748 -14.425 1.00 88.88 85 MET A N 1
ATOM 651 C CA . MET A 1 85 ? 1.465 3.820 -13.720 1.00 88.88 85 MET A CA 1
ATOM 652 C C . MET A 1 85 ? 2.913 4.329 -13.709 1.00 88.88 85 MET A C 1
ATOM 654 O O . MET A 1 85 ? 3.546 4.337 -12.651 1.00 88.88 85 MET A O 1
ATOM 658 N N . MET A 1 86 ? 3.405 4.825 -14.849 1.00 89.56 86 MET A N 1
ATOM 659 C CA . MET A 1 86 ? 4.723 5.459 -14.967 1.00 89.56 86 MET A CA 1
ATOM 660 C C . MET A 1 86 ? 4.871 6.628 -13.991 1.00 89.56 86 MET A C 1
ATOM 662 O O . MET A 1 86 ? 5.857 6.713 -13.256 1.00 89.56 86 MET A O 1
ATOM 666 N N . PHE A 1 87 ? 3.867 7.505 -13.951 1.00 87.31 87 PHE A N 1
ATOM 667 C CA . PHE A 1 87 ? 3.853 8.682 -13.093 1.00 87.31 87 PHE A CA 1
ATOM 668 C C . PHE A 1 87 ? 3.943 8.320 -11.609 1.00 87.31 87 PHE A C 1
ATOM 670 O O . PHE A 1 87 ? 4.774 8.883 -10.893 1.00 87.31 87 PHE A O 1
ATOM 677 N N . VAL A 1 88 ? 3.132 7.362 -11.146 1.00 84.56 88 VAL A N 1
ATOM 678 C CA . VAL A 1 88 ? 3.148 6.938 -9.738 1.00 84.56 88 VAL A CA 1
ATOM 679 C C . VAL A 1 88 ? 4.517 6.381 -9.360 1.00 84.56 88 VAL A C 1
ATOM 681 O O . VAL A 1 88 ? 5.095 6.800 -8.357 1.00 84.56 88 VAL A O 1
ATOM 684 N N . VAL A 1 89 ? 5.062 5.456 -10.155 1.00 85.81 89 VAL A N 1
ATOM 685 C CA . VAL A 1 89 ? 6.344 4.811 -9.834 1.00 85.81 89 VAL A CA 1
ATOM 686 C C . VAL A 1 89 ? 7.480 5.834 -9.806 1.00 85.81 89 VAL A C 1
ATOM 688 O O . VAL A 1 89 ? 8.304 5.802 -8.893 1.00 85.81 89 VAL A O 1
ATOM 691 N N . ALA A 1 90 ? 7.502 6.778 -10.750 1.00 84.12 90 ALA A N 1
ATOM 692 C CA . ALA A 1 90 ? 8.538 7.804 -10.813 1.00 84.12 90 ALA A CA 1
ATOM 693 C C . ALA A 1 90 ? 8.504 8.769 -9.612 1.00 84.12 90 ALA A C 1
ATOM 695 O O . ALA A 1 90 ? 9.565 9.233 -9.175 1.00 84.12 90 ALA A O 1
ATOM 696 N N . ARG A 1 91 ? 7.313 9.057 -9.065 1.00 85.56 91 ARG A N 1
ATOM 697 C CA . ARG A 1 91 ? 7.117 10.067 -8.011 1.00 85.56 91 ARG A CA 1
ATOM 698 C C . ARG A 1 91 ? 7.135 9.546 -6.581 1.00 85.56 91 ARG A C 1
ATOM 700 O O . ARG A 1 91 ? 7.367 10.346 -5.680 1.00 85.56 91 ARG A O 1
ATOM 707 N N . LEU A 1 92 ? 6.981 8.241 -6.358 1.00 90.44 92 LEU A N 1
ATOM 708 C CA . LEU A 1 92 ? 7.174 7.672 -5.023 1.00 90.44 92 LEU A CA 1
ATOM 709 C C . LEU A 1 92 ? 8.580 7.991 -4.493 1.00 90.44 92 LEU A C 1
ATOM 711 O O . LEU A 1 92 ? 9.594 7.764 -5.154 1.00 90.44 92 LEU A O 1
ATOM 715 N N . SER A 1 93 ? 8.661 8.489 -3.270 1.00 92.19 93 SER A N 1
ATOM 716 C CA . SER A 1 93 ? 9.885 8.739 -2.519 1.00 92.19 93 SER A CA 1
ATOM 717 C C . SER A 1 93 ? 10.792 7.513 -2.527 1.00 92.19 93 SER A C 1
ATOM 719 O O . SER A 1 93 ? 10.343 6.367 -2.581 1.00 92.19 93 SER A O 1
ATOM 721 N N . ALA A 1 94 ? 12.107 7.743 -2.467 1.00 92.56 94 ALA A N 1
ATOM 722 C CA . ALA A 1 94 ? 13.084 6.652 -2.522 1.00 92.56 94 ALA A CA 1
ATOM 723 C C . ALA A 1 94 ? 12.826 5.599 -1.428 1.00 92.56 94 ALA A C 1
ATOM 725 O O . ALA A 1 94 ? 12.889 4.406 -1.707 1.00 92.56 94 ALA A O 1
ATOM 726 N N . ALA A 1 95 ? 12.440 6.047 -0.229 1.00 91.75 95 ALA A N 1
ATOM 727 C CA . ALA A 1 95 ? 12.130 5.188 0.911 1.00 91.75 95 ALA A CA 1
ATOM 728 C C . ALA A 1 95 ? 10.916 4.270 0.672 1.00 91.75 95 ALA A C 1
ATOM 730 O O . ALA A 1 95 ? 10.891 3.145 1.167 1.00 91.75 95 ALA A O 1
ATOM 731 N N . ARG A 1 96 ? 9.910 4.717 -0.094 1.00 91.44 96 ARG A N 1
ATOM 732 C CA . ARG A 1 96 ? 8.732 3.899 -0.437 1.00 91.44 96 ARG A CA 1
ATOM 733 C C . ARG A 1 96 ? 8.926 3.082 -1.706 1.00 91.44 96 ARG A C 1
ATOM 735 O O . ARG A 1 96 ? 8.356 1.997 -1.811 1.00 91.44 96 ARG A O 1
ATOM 742 N N . LEU A 1 97 ? 9.709 3.582 -2.658 1.00 91.69 97 LEU A N 1
ATOM 743 C CA . LEU A 1 97 ? 9.966 2.913 -3.929 1.00 91.69 97 LEU A CA 1
ATOM 744 C C . LEU A 1 97 ? 10.979 1.768 -3.786 1.00 91.69 97 LEU A C 1
ATOM 746 O O . LEU A 1 97 ? 10.744 0.686 -4.315 1.00 91.69 97 LEU A O 1
ATOM 750 N N . ALA A 1 98 ? 12.068 1.961 -3.037 1.00 91.81 98 ALA A N 1
ATOM 751 C CA . ALA A 1 98 ? 13.121 0.959 -2.862 1.00 91.81 98 ALA A CA 1
ATOM 752 C C . ALA A 1 98 ? 12.622 -0.429 -2.403 1.00 91.81 98 ALA A C 1
ATOM 754 O O . ALA A 1 98 ? 12.931 -1.411 -3.083 1.00 91.81 98 ALA A O 1
ATOM 755 N N . PRO A 1 99 ? 11.812 -0.561 -1.328 1.00 91.94 99 PRO A N 1
ATOM 756 C CA . PRO A 1 99 ? 11.290 -1.866 -0.920 1.00 91.94 99 PRO A CA 1
ATOM 757 C C . PRO A 1 99 ? 10.370 -2.500 -1.970 1.00 91.94 99 PRO A C 1
ATOM 759 O O . PRO A 1 99 ? 10.351 -3.720 -2.100 1.00 91.94 99 PRO A O 1
ATOM 762 N N . LYS A 1 100 ? 9.643 -1.695 -2.755 1.00 91.94 100 LYS A N 1
ATOM 763 C CA . LYS A 1 100 ? 8.774 -2.191 -3.834 1.00 91.94 100 LYS A CA 1
ATOM 764 C C . LYS A 1 100 ? 9.581 -2.752 -4.995 1.00 91.94 100 LYS A C 1
ATOM 766 O O . LYS A 1 100 ? 9.235 -3.805 -5.518 1.00 91.94 100 LYS A O 1
ATOM 771 N N . LEU A 1 101 ? 10.650 -2.055 -5.384 1.00 90.56 101 LEU A N 1
ATOM 772 C CA . LEU A 1 101 ? 11.565 -2.520 -6.424 1.00 90.56 101 LEU A CA 1
ATOM 773 C C . LEU A 1 101 ? 12.225 -3.831 -6.013 1.00 90.56 101 LEU A C 1
ATOM 775 O O . LEU A 1 101 ? 12.224 -4.778 -6.794 1.00 90.56 101 LEU A O 1
ATOM 779 N N . LEU A 1 102 ? 12.715 -3.908 -4.772 1.00 91.06 102 LEU A N 1
ATOM 780 C CA . LEU A 1 102 ? 13.302 -5.137 -4.253 1.00 91.06 102 LEU A CA 1
ATOM 781 C C . LEU A 1 102 ? 12.300 -6.297 -4.283 1.00 91.06 102 LEU A C 1
ATOM 783 O O . LEU A 1 102 ? 12.630 -7.362 -4.796 1.00 91.06 102 LEU A O 1
ATOM 787 N N . GLU A 1 103 ? 11.069 -6.076 -3.811 1.00 91.44 103 GLU A N 1
ATOM 788 C CA . GLU A 1 103 ? 10.024 -7.104 -3.842 1.00 91.44 103 GLU A CA 1
ATOM 789 C C . GLU A 1 103 ? 9.755 -7.584 -5.279 1.00 91.44 103 GLU A C 1
ATOM 791 O O . GLU A 1 103 ? 9.662 -8.785 -5.510 1.00 91.44 103 GLU A O 1
ATOM 796 N N . GLN A 1 104 ? 9.698 -6.690 -6.277 1.00 91.31 104 GLN A N 1
ATOM 797 C CA . GLN A 1 104 ? 9.499 -7.105 -7.674 1.00 91.31 1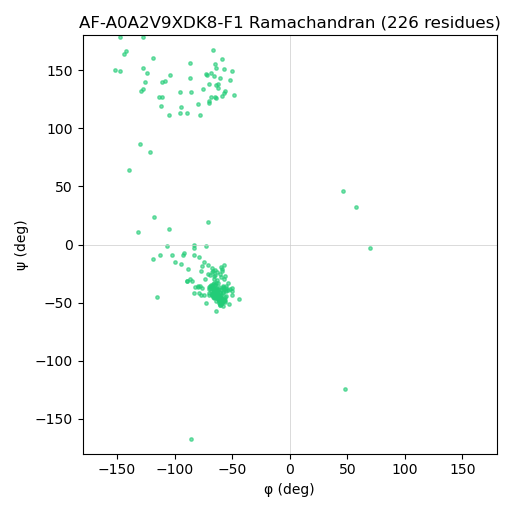04 GLN A CA 1
ATOM 798 C C . GLN A 1 104 ? 10.646 -7.948 -8.237 1.00 91.31 104 GLN A C 1
ATOM 800 O O . GLN A 1 104 ? 10.375 -8.887 -8.994 1.00 91.31 104 GLN A O 1
ATOM 805 N N . ILE A 1 105 ? 11.889 -7.623 -7.866 1.00 87.81 105 ILE A N 1
ATOM 806 C CA . ILE A 1 105 ? 13.095 -8.369 -8.255 1.00 87.81 105 ILE A CA 1
ATOM 807 C C . ILE A 1 105 ? 13.067 -9.777 -7.644 1.00 87.81 105 ILE A C 1
ATOM 809 O O . ILE A 1 105 ? 13.369 -10.755 -8.326 1.00 87.81 105 ILE A O 1
ATOM 813 N N . GLU A 1 106 ? 12.669 -9.893 -6.376 1.00 88.56 106 GLU A N 1
ATOM 814 C CA . GLU A 1 106 ? 12.644 -11.163 -5.640 1.00 88.56 106 GLU A CA 1
ATOM 815 C C . GLU A 1 106 ? 11.455 -12.063 -6.000 1.00 88.56 106 GLU A C 1
ATOM 817 O O . GLU A 1 106 ? 11.517 -13.280 -5.809 1.00 88.56 106 GLU A O 1
ATOM 822 N N . LEU A 1 107 ? 10.368 -11.499 -6.534 1.00 89.81 107 LEU A N 1
ATOM 823 C CA . LEU A 1 107 ? 9.218 -12.292 -6.957 1.00 89.81 107 LEU A CA 1
ATOM 824 C C . LEU A 1 107 ? 9.599 -13.274 -8.085 1.00 89.81 107 LEU A C 1
ATOM 826 O O . LEU A 1 107 ? 10.203 -12.859 -9.089 1.00 89.81 107 LEU A O 1
ATOM 830 N N . PRO A 1 108 ? 9.160 -14.552 -7.999 1.00 88.94 108 PRO A N 1
ATOM 831 C CA . PRO A 1 108 ? 9.386 -15.546 -9.045 1.00 88.94 108 PRO A CA 1
ATOM 832 C C . PRO A 1 108 ? 8.947 -15.042 -10.419 1.00 88.94 108 PRO A C 1
ATOM 834 O O . PRO A 1 108 ? 7.902 -14.394 -10.534 1.00 88.94 108 PRO A O 1
ATOM 837 N N . ALA A 1 109 ? 9.699 -15.365 -11.474 1.00 83.31 109 ALA A N 1
ATOM 838 C CA . ALA A 1 109 ? 9.402 -14.893 -12.832 1.00 83.31 109 ALA A CA 1
ATOM 839 C C . ALA A 1 109 ? 7.975 -15.260 -13.287 1.00 83.31 109 ALA A C 1
ATOM 841 O O . ALA A 1 109 ? 7.292 -14.434 -13.875 1.00 83.31 109 ALA A O 1
ATOM 842 N N . ALA A 1 110 ? 7.479 -16.437 -12.891 1.00 86.19 110 ALA A N 1
ATOM 843 C CA . ALA A 1 110 ? 6.126 -16.916 -13.189 1.00 86.19 110 ALA A CA 1
ATOM 844 C C . ALA A 1 110 ? 4.991 -16.216 -12.404 1.00 86.19 110 ALA A C 1
ATOM 846 O O . ALA A 1 110 ? 3.821 -16.556 -12.577 1.00 86.19 110 ALA A O 1
ATOM 847 N N . THR A 1 111 ? 5.300 -15.269 -11.510 1.00 90.19 111 THR A N 1
ATOM 848 C CA . THR A 1 111 ? 4.275 -14.515 -10.770 1.00 90.19 111 THR A CA 1
ATOM 849 C C . THR A 1 111 ? 3.462 -13.657 -11.738 1.00 90.19 111 THR A C 1
ATOM 851 O O . THR A 1 111 ? 4.042 -12.861 -12.474 1.00 90.19 111 THR A O 1
ATOM 854 N N . SER A 1 112 ? 2.131 -13.780 -11.705 1.00 90.31 112 SER A N 1
ATOM 855 C CA . SER A 1 112 ? 1.244 -13.060 -12.627 1.00 90.31 112 SER A CA 1
ATOM 856 C C . SER A 1 112 ? 1.287 -11.538 -12.438 1.00 90.31 112 SER A C 1
ATOM 858 O O . SER A 1 112 ? 1.556 -11.037 -11.338 1.00 90.31 112 SER A O 1
ATOM 860 N N . ALA A 1 113 ? 0.954 -10.801 -13.501 1.00 90.50 113 ALA A N 1
ATOM 861 C CA . ALA A 1 113 ? 0.903 -9.341 -13.495 1.00 90.50 113 ALA A CA 1
ATOM 862 C C . ALA A 1 113 ? -0.063 -8.797 -12.427 1.00 90.50 113 ALA A C 1
ATOM 864 O O . ALA A 1 113 ? 0.247 -7.821 -11.750 1.00 90.50 113 ALA A O 1
ATOM 865 N N . GLU A 1 114 ? -1.206 -9.449 -12.190 1.00 88.50 114 GLU A N 1
ATOM 866 C CA . GLU A 1 114 ? -2.177 -9.019 -11.176 1.00 88.50 114 GLU A CA 1
ATOM 867 C C . GLU A 1 114 ? -1.620 -9.153 -9.753 1.00 88.50 114 GLU A C 1
ATOM 869 O O . GLU A 1 114 ? -1.855 -8.289 -8.907 1.00 88.50 114 GLU A O 1
ATOM 874 N N . VAL A 1 115 ? -0.863 -10.220 -9.473 1.00 88.88 115 VAL A N 1
ATOM 875 C CA . VAL A 1 115 ? -0.219 -10.412 -8.165 1.00 88.88 115 VAL A CA 1
ATOM 876 C C . VAL A 1 115 ? 0.917 -9.408 -7.976 1.00 88.88 115 VAL A C 1
ATOM 878 O O . VAL A 1 115 ? 1.037 -8.821 -6.899 1.00 88.88 115 VAL A O 1
ATOM 881 N N . ARG A 1 116 ? 1.715 -9.161 -9.020 1.00 91.44 116 ARG A N 1
ATOM 882 C CA . ARG A 1 116 ? 2.777 -8.143 -9.018 1.00 91.44 116 ARG A CA 1
ATOM 883 C C . ARG A 1 116 ? 2.215 -6.740 -8.794 1.00 91.44 116 ARG A C 1
ATOM 885 O O . ARG A 1 116 ? 2.702 -6.032 -7.910 1.00 91.44 116 ARG A O 1
ATOM 892 N N . LEU A 1 117 ? 1.127 -6.389 -9.484 1.00 90.00 117 LEU A N 1
ATOM 893 C CA . LEU A 1 117 ? 0.392 -5.137 -9.291 1.00 90.00 117 LEU A CA 1
ATOM 894 C C . LEU A 1 117 ? -0.070 -4.971 -7.839 1.00 90.00 117 LEU A C 1
ATOM 896 O O . LEU A 1 117 ? 0.104 -3.903 -7.255 1.00 90.00 117 LEU A O 1
ATOM 900 N N . LEU A 1 118 ? -0.622 -6.022 -7.226 1.00 88.12 118 LEU A N 1
ATOM 901 C CA . LEU A 1 118 ? -1.038 -5.964 -5.824 1.00 88.12 118 LEU A CA 1
ATOM 902 C C . LEU A 1 118 ? 0.116 -5.648 -4.873 1.00 88.12 118 LEU A C 1
ATOM 904 O O . LEU A 1 118 ? -0.076 -4.881 -3.927 1.00 88.12 118 LEU A O 1
ATOM 908 N N . ARG A 1 119 ? 1.306 -6.208 -5.117 1.00 88.62 119 ARG A N 1
ATOM 909 C CA . ARG A 1 119 ? 2.504 -5.893 -4.326 1.00 88.62 119 ARG A CA 1
ATOM 910 C C . ARG A 1 119 ? 2.943 -4.440 -4.517 1.00 88.62 119 ARG A C 1
ATOM 912 O O . ARG A 1 119 ? 3.216 -3.749 -3.539 1.00 88.62 119 ARG A O 1
ATOM 919 N N . LEU A 1 120 ? 2.888 -3.922 -5.745 1.00 88.88 120 LEU A N 1
ATOM 920 C CA . LEU A 1 120 ? 3.187 -2.511 -6.023 1.00 88.88 120 LEU A CA 1
ATOM 921 C C . LEU A 1 120 ? 2.199 -1.549 -5.347 1.00 88.88 120 LEU A C 1
ATOM 923 O O . LEU A 1 120 ? 2.623 -0.537 -4.789 1.00 88.88 120 LEU A O 1
ATOM 927 N N . ILE A 1 121 ? 0.904 -1.875 -5.333 1.00 86.81 121 ILE A N 1
ATOM 928 C CA . ILE A 1 121 ? -0.151 -1.049 -4.717 1.00 86.81 121 ILE A CA 1
ATOM 929 C C . ILE A 1 121 ? -0.156 -1.161 -3.178 1.00 86.81 121 ILE A C 1
ATOM 931 O O . ILE A 1 121 ? -0.698 -0.297 -2.483 1.00 86.81 121 ILE A O 1
ATOM 935 N N . ALA A 1 122 ? 0.456 -2.196 -2.595 1.00 84.50 122 ALA A N 1
ATOM 936 C CA . ALA A 1 122 ? 0.530 -2.351 -1.143 1.00 84.50 122 ALA A CA 1
ATOM 937 C C . ALA A 1 122 ? 1.179 -1.120 -0.484 1.00 84.50 122 ALA A C 1
ATOM 939 O O . ALA A 1 122 ? 2.220 -0.651 -0.927 1.00 84.50 122 ALA A O 1
ATOM 940 N N . LYS A 1 123 ? 0.580 -0.570 0.577 1.00 80.75 123 LYS A N 1
ATOM 941 C CA . LYS A 1 123 ? 1.040 0.673 1.227 1.00 80.75 123 LYS A CA 1
ATOM 942 C C . LYS A 1 123 ? 1.113 1.896 0.288 1.00 80.75 123 LYS A C 1
ATOM 944 O O . LYS A 1 123 ? 1.956 2.776 0.459 1.00 80.75 123 LYS A O 1
ATOM 949 N N . VAL A 1 124 ? 0.219 1.959 -0.698 1.00 86.62 124 VAL A N 1
ATOM 950 C CA . VAL A 1 124 ? -0.069 3.157 -1.507 1.00 86.62 124 VAL A CA 1
ATOM 951 C C . VAL A 1 124 ? -1.558 3.481 -1.343 1.00 86.62 124 VAL A C 1
ATOM 953 O O . VAL A 1 124 ? -2.369 3.032 -2.155 1.00 86.62 124 VAL A O 1
ATOM 956 N N . PRO A 1 125 ? -1.962 4.129 -0.230 1.00 83.19 125 PRO A N 1
ATOM 957 C CA . PRO A 1 125 ? -3.367 4.320 0.135 1.00 83.19 125 PRO A CA 1
ATOM 958 C C . PRO A 1 125 ? -4.251 4.886 -0.980 1.00 83.19 125 PRO A C 1
ATOM 960 O O . PRO A 1 125 ? -5.379 4.410 -1.144 1.00 83.19 125 PRO A O 1
ATOM 963 N N . GLY A 1 126 ? -3.748 5.846 -1.763 1.00 82.25 126 GLY A N 1
ATOM 964 C CA . GLY A 1 126 ? -4.476 6.420 -2.897 1.00 82.25 126 GLY A CA 1
ATOM 965 C C . GLY A 1 126 ? -4.822 5.356 -3.941 1.00 82.25 126 GLY A C 1
ATOM 966 O O . GLY A 1 126 ? -5.994 5.142 -4.266 1.00 82.25 126 GLY A O 1
ATOM 967 N N . LEU A 1 127 ? -3.821 4.586 -4.380 1.00 84.62 127 LEU A N 1
ATOM 968 C CA . LEU A 1 127 ? -4.027 3.486 -5.326 1.00 84.62 127 LEU A CA 1
ATOM 969 C C . LEU A 1 127 ? -4.847 2.338 -4.739 1.00 84.62 127 LEU A C 1
ATOM 971 O O . LEU A 1 127 ? -5.640 1.726 -5.453 1.00 84.62 127 LEU A O 1
ATOM 975 N N . GLN A 1 128 ? -4.713 2.056 -3.443 1.00 84.56 128 GLN A N 1
ATOM 976 C CA . GLN A 1 128 ? -5.545 1.056 -2.783 1.00 84.56 128 GLN A CA 1
ATOM 977 C C . GLN A 1 128 ? -7.019 1.448 -2.854 1.00 84.56 128 GLN A C 1
ATOM 979 O O . GLN A 1 128 ? -7.853 0.606 -3.171 1.00 84.56 128 GLN A O 1
ATOM 984 N N . LYS A 1 129 ? -7.355 2.719 -2.607 1.00 84.50 129 LYS A N 1
ATOM 985 C CA . LYS A 1 129 ? -8.736 3.209 -2.696 1.00 84.50 129 LYS A CA 1
ATOM 986 C C . LYS A 1 129 ? -9.279 3.141 -4.119 1.00 84.50 129 LYS A C 1
ATOM 988 O O . LYS A 1 129 ? -10.390 2.649 -4.307 1.00 84.50 129 LYS A O 1
ATOM 993 N N . ILE A 1 130 ? -8.489 3.543 -5.111 1.00 83.94 130 ILE A N 1
ATOM 994 C CA . ILE A 1 130 ? -8.868 3.428 -6.526 1.00 83.94 130 ILE A CA 1
ATOM 995 C C . ILE A 1 130 ? -9.090 1.958 -6.907 1.00 83.94 130 ILE A C 1
ATOM 997 O O . ILE A 1 130 ? -10.123 1.617 -7.479 1.00 83.94 130 ILE A O 1
ATOM 1001 N N . GLY A 1 131 ? -8.178 1.064 -6.517 1.00 84.50 131 GLY A N 1
ATOM 1002 C CA . GLY A 1 131 ? -8.302 -0.373 -6.755 1.00 84.50 131 GLY A CA 1
ATOM 1003 C C . GLY A 1 131 ? -9.572 -0.971 -6.146 1.00 84.50 131 GLY A C 1
ATOM 1004 O O . GLY A 1 131 ? -10.250 -1.758 -6.802 1.00 84.50 131 GLY A O 1
ATOM 1005 N N . GLN A 1 132 ? -9.945 -0.549 -4.933 1.00 84.06 132 GLN A N 1
ATOM 1006 C CA . GLN A 1 132 ? -11.195 -0.957 -4.275 1.00 84.06 132 GLN A CA 1
ATOM 1007 C C . GLN A 1 132 ? -12.438 -0.495 -5.054 1.00 84.06 132 GLN A C 1
ATOM 1009 O O . GLN A 1 132 ? -13.396 -1.255 -5.184 1.00 84.06 132 GLN A O 1
ATOM 1014 N N . VAL A 1 133 ? -12.427 0.720 -5.612 1.00 86.38 133 VAL A N 1
ATOM 1015 C CA . VAL A 1 133 ? -13.519 1.218 -6.468 1.00 86.38 133 VAL A CA 1
ATOM 1016 C C . VAL A 1 133 ? -13.604 0.405 -7.763 1.00 86.38 133 VAL A C 1
ATOM 1018 O O . VAL A 1 133 ? -14.687 -0.041 -8.136 1.00 86.38 133 VAL A O 1
ATOM 1021 N N . ILE A 1 134 ? -12.466 0.144 -8.412 1.00 83.88 134 ILE A N 1
ATOM 1022 C CA . ILE A 1 134 ? -12.395 -0.637 -9.657 1.00 83.88 134 ILE A CA 1
ATOM 1023 C C . ILE A 1 134 ? -12.856 -2.086 -9.441 1.00 83.88 134 ILE A C 1
ATOM 1025 O O . ILE A 1 134 ? -13.565 -2.633 -10.286 1.00 83.88 134 ILE A O 1
ATOM 1029 N N . ALA A 1 135 ? -12.520 -2.702 -8.301 1.00 85.75 135 ALA A N 1
ATOM 1030 C CA . ALA A 1 135 ? -12.906 -4.077 -7.968 1.00 85.75 135 ALA A CA 1
ATOM 1031 C C . ALA A 1 135 ? -14.429 -4.305 -7.943 1.00 85.75 135 ALA A C 1
ATOM 1033 O O . ALA A 1 135 ? -14.884 -5.441 -8.078 1.00 85.75 135 ALA A O 1
ATOM 1034 N N . ARG A 1 136 ? -15.224 -3.239 -7.792 1.00 84.06 136 ARG A N 1
ATOM 1035 C CA . ARG A 1 136 ? -16.694 -3.300 -7.803 1.00 84.06 136 ARG A CA 1
ATOM 1036 C C . ARG A 1 136 ? -17.281 -3.391 -9.212 1.00 84.06 136 ARG A C 1
ATOM 1038 O O . ARG A 1 136 ? -18.469 -3.663 -9.352 1.00 84.06 136 ARG A O 1
ATOM 1045 N N . ASN A 1 137 ? -16.477 -3.196 -10.260 1.00 83.31 137 ASN A N 1
ATOM 1046 C CA . ASN A 1 137 ? -16.928 -3.364 -11.636 1.00 83.31 137 ASN A CA 1
ATOM 1047 C C . ASN A 1 137 ? -16.983 -4.855 -12.013 1.00 83.31 137 ASN A C 1
ATOM 1049 O O . ASN A 1 137 ? -15.957 -5.518 -12.175 1.00 83.31 137 ASN A O 1
ATOM 1053 N N . GLN A 1 138 ? -18.196 -5.375 -12.205 1.00 79.56 138 GLN A N 1
ATOM 1054 C CA . GLN A 1 138 ? -18.431 -6.775 -12.572 1.00 79.56 138 GLN A CA 1
ATOM 1055 C C . GLN A 1 138 ? -17.844 -7.174 -13.935 1.00 79.56 138 GLN A C 1
ATOM 1057 O O . GLN A 1 138 ? -17.538 -8.349 -14.130 1.00 79.56 138 GLN A O 1
ATOM 1062 N N . HIS A 1 139 ? -17.641 -6.209 -14.840 1.00 81.12 139 HIS A N 1
ATOM 1063 C CA . HIS A 1 139 ? -17.106 -6.430 -16.189 1.00 81.12 139 HIS A CA 1
ATOM 1064 C C . HIS A 1 139 ? -15.572 -6.511 -16.229 1.00 81.12 139 HIS A C 1
ATOM 1066 O O . HIS A 1 139 ? -14.983 -6.686 -17.295 1.00 81.12 139 HIS A O 1
ATOM 1072 N N . LEU A 1 140 ? -14.902 -6.368 -15.081 1.00 81.38 140 LEU A N 1
ATOM 1073 C CA . LEU A 1 140 ? -13.461 -6.558 -14.985 1.00 81.38 140 LEU A CA 1
ATOM 1074 C C . LEU A 1 140 ? -13.105 -8.046 -15.104 1.00 81.38 140 LEU A C 1
ATOM 1076 O O . LEU A 1 140 ? -13.833 -8.907 -14.600 1.00 81.38 140 LEU A O 1
ATOM 1080 N N . ARG A 1 141 ? -11.951 -8.352 -15.718 1.00 83.00 141 ARG A N 1
ATOM 1081 C CA . ARG A 1 141 ? -11.412 -9.721 -15.777 1.00 83.00 141 ARG A CA 1
ATOM 1082 C C . ARG A 1 141 ? -11.438 -10.348 -14.370 1.00 83.00 141 ARG A C 1
ATOM 1084 O O . ARG A 1 141 ? -10.915 -9.725 -13.440 1.00 83.00 141 ARG A O 1
ATOM 1091 N N . PRO A 1 142 ? -11.996 -11.564 -14.186 1.00 86.50 142 PRO A N 1
ATOM 1092 C CA . PRO A 1 142 ? -12.181 -12.146 -12.855 1.00 86.50 142 PRO A CA 1
ATOM 1093 C C . PRO A 1 142 ? -10.897 -12.230 -12.022 1.00 86.50 142 PRO A C 1
ATOM 1095 O O . PRO A 1 142 ? -10.939 -11.961 -10.825 1.00 86.50 142 PRO A O 1
ATOM 1098 N N . ALA A 1 143 ? -9.754 -12.538 -12.645 1.00 85.00 143 ALA A N 1
ATOM 1099 C CA . ALA A 1 143 ? -8.458 -12.598 -11.967 1.00 85.00 143 ALA A CA 1
ATOM 1100 C C . ALA A 1 143 ? -8.069 -11.248 -11.338 1.00 85.00 143 ALA A C 1
ATOM 1102 O O . ALA A 1 143 ? -7.798 -11.183 -10.138 1.00 85.00 143 ALA A O 1
ATOM 1103 N N . LEU A 1 144 ? -8.137 -10.160 -12.113 1.00 83.75 144 LEU A N 1
ATOM 1104 C CA . LEU A 1 144 ? -7.842 -8.809 -11.638 1.00 83.75 144 LEU A CA 1
ATOM 1105 C C . LEU A 1 144 ? -8.869 -8.331 -10.604 1.00 83.75 144 LEU A C 1
ATOM 1107 O O . LEU A 1 144 ? -8.493 -7.756 -9.585 1.00 83.75 144 LEU A O 1
ATOM 1111 N N . ARG A 1 145 ? -10.160 -8.623 -10.806 1.00 87.88 145 ARG A N 1
ATOM 1112 C CA . ARG A 1 145 ? -11.217 -8.292 -9.836 1.00 87.88 145 ARG A CA 1
ATOM 1113 C C . ARG A 1 145 ? -10.976 -8.965 -8.488 1.00 87.88 145 ARG A C 1
ATOM 1115 O O . ARG A 1 145 ? -10.997 -8.303 -7.453 1.00 87.88 145 ARG A O 1
ATOM 1122 N N . ASN A 1 146 ? -10.695 -10.268 -8.505 1.00 85.62 146 ASN A N 1
ATOM 1123 C CA . ASN A 1 146 ? -10.403 -11.047 -7.305 1.00 85.62 146 ASN A CA 1
ATOM 1124 C C . ASN A 1 146 ? -9.106 -10.584 -6.633 1.00 85.62 146 ASN A C 1
ATOM 1126 O O . ASN A 1 146 ? -9.017 -10.602 -5.408 1.00 85.62 146 ASN A O 1
ATOM 1130 N N . ALA A 1 147 ? -8.109 -10.162 -7.414 1.00 84.38 147 ALA A N 1
ATOM 1131 C CA . ALA A 1 147 ? -6.888 -9.568 -6.892 1.00 84.38 147 ALA A CA 1
ATOM 1132 C C . ALA A 1 147 ? -7.192 -8.248 -6.162 1.00 84.38 147 ALA A C 1
ATOM 1134 O O . ALA A 1 147 ? -6.927 -8.139 -4.966 1.00 84.38 147 ALA A O 1
ATOM 1135 N N . LEU A 1 148 ? -7.816 -7.275 -6.831 1.00 84.81 148 LEU A N 1
ATOM 1136 C CA . LEU A 1 148 ? -8.120 -5.961 -6.254 1.00 84.81 148 LEU A CA 1
ATOM 1137 C C . LEU A 1 148 ? -9.064 -6.043 -5.044 1.00 84.81 148 LEU A C 1
ATOM 1139 O O . LEU A 1 148 ? -8.883 -5.299 -4.084 1.00 84.81 148 LEU A O 1
ATOM 1143 N N . ALA A 1 149 ? -10.004 -6.992 -5.020 1.00 81.44 149 ALA A N 1
ATOM 1144 C CA . ALA A 1 149 ? -10.871 -7.225 -3.861 1.00 81.44 149 ALA A CA 1
ATOM 1145 C C . ALA A 1 149 ? -10.090 -7.604 -2.583 1.00 81.44 149 ALA A C 1
ATOM 1147 O O . ALA A 1 149 ? -10.541 -7.330 -1.467 1.00 81.44 149 ALA A O 1
ATOM 1148 N N . LYS A 1 150 ? -8.879 -8.174 -2.706 1.00 80.06 150 LYS A N 1
ATOM 1149 C CA . LYS A 1 150 ? -8.010 -8.460 -1.548 1.00 80.06 150 LYS A CA 1
ATOM 1150 C C . LYS A 1 150 ? -7.499 -7.186 -0.868 1.00 80.06 150 LYS A C 1
ATOM 1152 O O . LYS A 1 150 ? -7.146 -7.247 0.308 1.00 80.06 150 LYS A O 1
ATOM 1157 N N . LEU A 1 151 ? -7.515 -6.036 -1.549 1.00 74.81 151 LEU A N 1
ATOM 1158 C CA . LEU A 1 151 ? -7.156 -4.741 -0.960 1.00 74.81 151 LEU A CA 1
ATOM 1159 C C . LEU A 1 151 ? -8.156 -4.282 0.113 1.00 74.81 151 LEU A C 1
ATOM 1161 O O . LEU A 1 151 ? -7.797 -3.456 0.948 1.00 74.81 151 LEU A O 1
ATOM 1165 N N . GLU A 1 152 ? -9.405 -4.763 0.105 1.00 65.38 152 GLU A N 1
ATOM 1166 C CA . GLU A 1 152 ? -10.384 -4.450 1.162 1.00 65.38 152 GLU A CA 1
ATOM 1167 C C . GLU A 1 152 ? -10.169 -5.310 2.417 1.00 65.38 152 GLU A C 1
ATOM 1169 O O . GLU A 1 152 ? -10.317 -4.804 3.526 1.00 65.38 152 GLU A O 1
ATOM 1174 N N . ASN A 1 153 ? -9.772 -6.578 2.249 1.00 59.97 153 ASN A N 1
ATOM 1175 C CA . ASN A 1 153 ? -9.911 -7.603 3.295 1.00 59.97 153 ASN A CA 1
ATOM 1176 C C . ASN A 1 153 ? -8.592 -8.233 3.786 1.00 59.97 153 ASN A C 1
ATOM 1178 O O . ASN A 1 153 ? -8.593 -8.958 4.780 1.00 59.97 153 ASN A O 1
ATOM 1182 N N . GLY A 1 154 ? -7.473 -8.013 3.088 1.00 59.19 154 GLY A N 1
ATOM 1183 C CA . GLY A 1 154 ? -6.220 -8.746 3.314 1.00 59.19 154 GLY A CA 1
ATOM 1184 C C . GLY A 1 154 ? -5.101 -7.972 4.011 1.00 59.19 154 GLY A C 1
ATOM 1185 O O . GLY A 1 154 ? -4.030 -8.535 4.220 1.00 59.19 154 GLY A O 1
ATOM 1186 N N . ILE A 1 155 ? -5.300 -6.694 4.342 1.00 67.88 155 ILE A N 1
ATOM 1187 C CA . ILE A 1 155 ? -4.214 -5.843 4.843 1.00 67.88 155 ILE A CA 1
ATOM 1188 C C . ILE A 1 155 ? -4.135 -5.968 6.365 1.00 67.88 155 ILE A C 1
ATOM 1190 O O . ILE A 1 155 ? -5.063 -5.568 7.064 1.00 67.88 155 ILE A O 1
ATOM 1194 N N . ARG A 1 156 ? -3.027 -6.547 6.844 1.00 69.81 156 ARG A N 1
ATOM 1195 C CA . ARG A 1 156 ? -2.661 -6.668 8.261 1.00 69.81 156 ARG A CA 1
ATOM 1196 C C . ARG A 1 156 ? -1.231 -6.192 8.469 1.00 69.81 156 ARG A C 1
ATOM 1198 O O . ARG A 1 156 ? -0.304 -6.991 8.371 1.00 69.81 156 ARG A O 1
ATOM 1205 N N . ASP A 1 157 ? -1.045 -4.897 8.672 1.00 78.81 157 ASP A N 1
ATOM 1206 C CA . ASP A 1 157 ? 0.282 -4.271 8.683 1.00 78.81 157 ASP A CA 1
ATOM 1207 C C . ASP A 1 157 ? 0.543 -3.337 9.871 1.00 78.81 157 ASP A C 1
ATOM 1209 O O . ASP A 1 157 ? 1.571 -2.657 9.896 1.00 78.81 157 ASP A O 1
ATOM 1213 N N . VAL A 1 158 ? -0.339 -3.337 10.877 1.00 85.31 158 VAL A N 1
ATOM 1214 C CA . VAL A 1 158 ? -0.141 -2.605 12.136 1.00 85.31 158 VAL A CA 1
ATOM 1215 C C . VAL A 1 158 ? -0.223 -3.516 13.351 1.00 85.31 158 VAL A C 1
ATOM 1217 O O . VAL A 1 158 ? -0.987 -4.482 13.387 1.00 85.31 158 VAL A O 1
ATOM 1220 N N . ARG A 1 159 ? 0.554 -3.186 14.385 1.00 90.00 159 ARG A N 1
ATOM 1221 C CA . ARG A 1 159 ? 0.511 -3.908 15.656 1.00 90.00 159 ARG A CA 1
ATOM 1222 C C . ARG A 1 159 ? -0.579 -3.313 16.560 1.00 90.00 159 ARG A C 1
ATOM 1224 O O . ARG A 1 159 ? -0.764 -2.090 16.551 1.00 90.00 159 ARG A O 1
ATOM 1231 N N . PRO A 1 160 ? -1.307 -4.126 17.349 1.00 91.19 160 PRO A N 1
ATOM 1232 C CA . PRO A 1 160 ? -2.325 -3.626 18.277 1.00 91.19 160 PRO A CA 1
ATOM 1233 C C . PRO A 1 160 ? -1.814 -2.546 19.242 1.00 91.19 160 PRO A C 1
ATOM 1235 O O . PRO A 1 160 ? -2.553 -1.627 19.594 1.00 91.19 160 PRO A O 1
ATOM 1238 N N . GLU A 1 161 ? -0.546 -2.628 19.638 1.00 92.69 161 GLU A N 1
ATOM 1239 C CA . GLU A 1 161 ? 0.119 -1.705 20.556 1.00 92.69 161 GLU A CA 1
ATOM 1240 C C . GLU A 1 161 ? 0.254 -0.306 19.946 1.00 92.69 161 GLU A C 1
ATOM 1242 O O . GLU A 1 161 ? -0.044 0.682 20.616 1.00 92.69 161 GLU A O 1
ATOM 1247 N N . ASP A 1 162 ? 0.614 -0.221 18.661 1.00 92.44 162 ASP A N 1
ATOM 1248 C CA . ASP A 1 162 ? 0.744 1.051 17.941 1.00 92.44 162 ASP A CA 1
ATOM 1249 C C . ASP A 1 162 ? -0.625 1.749 17.844 1.00 92.44 162 ASP A C 1
ATOM 1251 O O . ASP A 1 162 ? -0.758 2.952 18.078 1.00 92.44 162 ASP A O 1
ATOM 1255 N N . VAL A 1 163 ? -1.679 0.972 17.570 1.00 93.94 163 VAL A N 1
ATOM 1256 C CA . VAL A 1 163 ? -3.061 1.473 17.514 1.00 93.94 163 VAL A CA 1
ATOM 1257 C C . VAL A 1 163 ? -3.524 1.958 18.889 1.00 93.94 163 VAL A C 1
ATOM 1259 O O . VAL A 1 163 ? -4.135 3.023 19.001 1.00 93.94 163 VAL A O 1
ATOM 1262 N N . ARG A 1 164 ? -3.210 1.212 19.954 1.00 93.50 164 ARG A N 1
ATOM 1263 C CA . ARG A 1 164 ? -3.539 1.599 21.331 1.00 93.50 164 ARG A CA 1
ATOM 1264 C C . ARG A 1 164 ? -2.824 2.883 21.742 1.00 93.50 164 ARG A C 1
ATOM 1266 O O . ARG A 1 164 ? -3.464 3.745 22.340 1.00 93.50 164 ARG A O 1
ATOM 1273 N N . ALA A 1 165 ? -1.550 3.032 21.384 1.00 94.12 165 ALA A N 1
ATOM 1274 C CA . ALA A 1 165 ? -0.782 4.242 21.652 1.00 94.12 165 ALA A CA 1
ATOM 1275 C C . ALA A 1 165 ? -1.409 5.473 20.974 1.00 94.12 165 ALA A C 1
ATOM 1277 O O . ALA A 1 165 ? -1.534 6.521 21.607 1.00 94.12 165 ALA A O 1
ATOM 1278 N N . ILE A 1 166 ? -1.891 5.341 19.729 1.00 94.56 166 ILE A N 1
ATOM 1279 C CA . ILE A 1 166 ? -2.623 6.418 19.040 1.00 94.56 166 ILE A CA 1
ATOM 1280 C C . ILE A 1 166 ? -3.913 6.779 19.789 1.00 94.56 166 ILE A C 1
ATOM 1282 O O . ILE A 1 166 ? -4.175 7.960 20.020 1.00 94.56 166 ILE A O 1
ATOM 1286 N N . ILE A 1 167 ? -4.714 5.784 20.194 1.00 95.75 167 ILE A N 1
ATOM 1287 C CA . ILE A 1 167 ? -5.956 6.026 20.949 1.00 95.75 167 ILE A CA 1
ATOM 1288 C C . ILE A 1 167 ? -5.646 6.755 22.261 1.00 95.75 167 ILE A C 1
ATOM 1290 O O . ILE A 1 167 ? -6.307 7.737 22.592 1.00 95.75 167 ILE A O 1
ATOM 1294 N N . GLN A 1 168 ? -4.625 6.301 22.991 1.00 95.25 168 GLN A N 1
ATOM 1295 C CA . GLN A 1 168 ? -4.216 6.898 24.261 1.00 95.25 168 GLN A CA 1
ATOM 1296 C C . GLN A 1 168 ? -3.746 8.338 24.100 1.00 95.25 168 GLN A C 1
ATOM 1298 O O . GLN A 1 168 ? -4.189 9.207 24.849 1.00 95.25 168 GLN A O 1
ATOM 1303 N N . LYS A 1 169 ? -2.917 8.602 23.088 1.00 95.38 169 LYS A N 1
ATOM 1304 C CA . LYS A 1 169 ? -2.449 9.949 22.766 1.00 95.38 169 LYS A CA 1
ATOM 1305 C C . LYS A 1 169 ? -3.606 10.889 22.410 1.00 95.38 169 LYS A C 1
ATOM 1307 O O . LYS A 1 169 ? -3.626 12.016 22.888 1.00 95.38 169 LYS A O 1
ATOM 1312 N N . ASN A 1 170 ? -4.564 10.432 21.601 1.00 94.81 170 ASN A N 1
ATOM 1313 C CA . ASN A 1 170 ? -5.655 11.278 21.108 1.00 94.81 170 ASN A CA 1
ATOM 1314 C C . ASN A 1 170 ? -6.760 11.521 22.145 1.00 94.81 170 ASN A C 1
ATOM 1316 O O . ASN A 1 170 ? -7.336 12.604 22.173 1.00 94.81 170 ASN A O 1
ATOM 1320 N N . LEU A 1 171 ? -7.082 10.531 22.984 1.00 94.69 171 LEU A N 1
ATOM 1321 C CA . LEU A 1 171 ? -8.130 10.672 24.002 1.00 94.69 171 LEU A CA 1
ATOM 1322 C C . LEU A 1 171 ? -7.613 11.279 25.309 1.00 94.69 171 LEU A C 1
ATOM 1324 O O . LEU A 1 171 ? -8.377 11.944 26.012 1.00 94.69 171 LEU A O 1
ATOM 1328 N N . GLY A 1 172 ? -6.339 11.056 25.645 1.00 95.31 172 GLY A N 1
ATOM 1329 C CA . GLY A 1 172 ? -5.685 11.646 26.810 1.00 95.31 172 GLY A CA 1
ATOM 1330 C C . GLY A 1 172 ? -6.524 11.509 28.095 1.00 95.31 172 GLY A C 1
ATOM 1331 O O . GLY A 1 172 ? -6.938 10.396 28.435 1.00 95.31 172 GLY A O 1
ATOM 1332 N N . PRO A 1 173 ? -6.837 12.615 28.802 1.00 95.69 173 PRO A N 1
ATOM 1333 C CA . PRO A 1 173 ? -7.603 12.584 30.054 1.00 95.69 173 PRO A CA 1
ATOM 1334 C C . PRO A 1 173 ? -9.006 11.963 29.951 1.00 95.69 173 PRO A C 1
ATOM 1336 O O . PRO A 1 173 ? -9.543 11.488 30.954 1.00 95.69 173 PRO A O 1
ATOM 1339 N N . GLN A 1 174 ? -9.606 11.938 28.753 1.00 94.38 174 GLN A N 1
ATOM 1340 C CA . GLN A 1 174 ? -10.951 11.390 28.547 1.00 94.38 174 GLN A CA 1
ATOM 1341 C C . GLN A 1 174 ? -11.012 9.884 28.818 1.00 94.38 174 GLN A C 1
ATOM 1343 O O . GLN A 1 174 ? -12.060 9.377 29.219 1.00 94.38 174 GLN A O 1
ATOM 1348 N N . LEU A 1 175 ? -9.886 9.173 28.669 1.00 95.06 175 LEU A N 1
ATOM 1349 C CA . LEU A 1 175 ? -9.799 7.756 29.019 1.00 95.06 175 LEU A CA 1
ATOM 1350 C C . LEU A 1 175 ? -10.178 7.514 30.479 1.00 95.06 175 LEU A C 1
ATOM 1352 O O . LEU A 1 175 ? -10.991 6.641 30.770 1.00 95.06 175 LEU A O 1
ATOM 1356 N N . ASN A 1 176 ? -9.627 8.324 31.382 1.00 94.69 176 ASN A N 1
ATOM 1357 C CA . ASN A 1 176 ? -9.886 8.199 32.811 1.00 94.69 176 ASN A CA 1
ATOM 1358 C C . ASN A 1 176 ? -11.282 8.723 33.154 1.00 94.69 176 ASN A C 1
ATOM 1360 O O . ASN A 1 176 ? -12.023 8.056 33.873 1.00 94.69 176 ASN A O 1
ATOM 1364 N N . ARG A 1 177 ? -11.674 9.874 32.584 1.00 94.62 177 ARG A N 1
ATOM 1365 C CA . ARG A 1 177 ? -12.990 10.491 32.827 1.00 94.62 177 ARG A CA 1
ATOM 1366 C C . ARG A 1 177 ? -14.149 9.543 32.515 1.00 94.62 177 ARG A C 1
ATOM 1368 O O . ARG A 1 177 ? -15.123 9.513 33.261 1.00 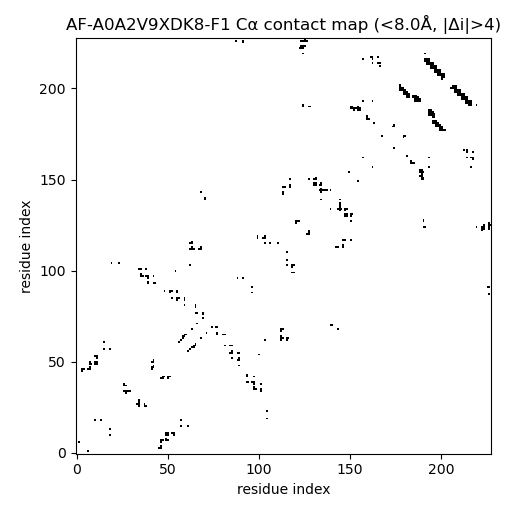94.62 177 ARG A O 1
ATOM 1375 N N . PHE A 1 178 ? -14.039 8.774 31.436 1.00 96.19 178 PHE A N 1
ATOM 1376 C CA . PHE A 1 178 ? -15.082 7.852 30.987 1.00 96.19 178 PHE A CA 1
ATOM 1377 C C . PHE A 1 178 ? -14.770 6.379 31.278 1.00 96.19 178 PHE A C 1
ATOM 1379 O O . PHE A 1 178 ? -15.440 5.503 30.732 1.00 96.19 178 PHE A O 1
ATOM 1386 N N . ALA A 1 179 ? -13.769 6.091 32.118 1.00 95.88 179 ALA A N 1
ATOM 1387 C CA . ALA A 1 179 ? -13.334 4.732 32.459 1.00 95.88 179 ALA A CA 1
ATOM 1388 C C . ALA A 1 179 ? -13.187 3.819 31.221 1.00 95.88 179 ALA A C 1
ATOM 1390 O O . ALA A 1 179 ? -13.695 2.698 31.185 1.00 95.88 179 ALA A O 1
ATOM 1391 N N . VAL A 1 180 ? -12.547 4.330 30.167 1.00 97.31 180 VAL A N 1
ATOM 1392 C CA . VAL A 1 180 ? -12.440 3.646 28.874 1.00 97.31 180 VAL A CA 1
ATOM 1393 C C . VAL A 1 180 ? -11.513 2.436 28.988 1.00 97.31 180 VAL A C 1
ATOM 1395 O O . VAL A 1 180 ? -10.335 2.571 29.310 1.00 97.31 180 VAL A O 1
ATOM 1398 N N . GLU A 1 181 ? -12.013 1.253 28.634 1.00 97.19 181 GLU A N 1
ATOM 1399 C CA . GLU A 1 181 ? -11.213 0.029 28.504 1.00 97.19 181 GLU A CA 1
ATOM 1400 C C . GLU A 1 181 ? -11.132 -0.383 27.038 1.00 97.19 181 GLU A C 1
ATOM 1402 O O . GLU A 1 181 ? -12.146 -0.666 26.396 1.00 97.19 181 GLU A O 1
ATOM 1407 N N . ILE A 1 182 ? -9.909 -0.425 26.513 1.00 97.06 182 ILE A N 1
ATOM 1408 C CA . ILE A 1 182 ? -9.611 -0.770 25.121 1.00 97.06 182 ILE A CA 1
ATOM 1409 C C . ILE A 1 182 ? -9.279 -2.261 25.051 1.00 97.06 182 ILE A C 1
ATOM 1411 O O . ILE A 1 182 ? -8.444 -2.752 25.812 1.00 97.06 182 ILE A O 1
ATOM 1415 N N . ALA A 1 183 ? -9.901 -2.982 24.121 1.00 95.44 183 ALA A N 1
ATOM 1416 C CA . ALA A 1 183 ? -9.601 -4.389 23.895 1.00 95.44 183 ALA A CA 1
ATOM 1417 C C . ALA A 1 183 ? -8.160 -4.574 23.373 1.00 95.44 183 ALA A C 1
ATOM 1419 O O . ALA A 1 183 ? -7.691 -3.771 22.567 1.00 95.44 183 ALA A O 1
ATOM 1420 N N . PRO A 1 184 ? -7.463 -5.660 23.753 1.00 92.12 184 PRO A N 1
ATOM 1421 C CA . PRO A 1 184 ? -6.064 -5.870 23.371 1.00 92.12 184 PRO A CA 1
ATOM 1422 C C . PRO A 1 184 ? -5.881 -6.287 21.904 1.00 92.12 184 PRO A C 1
ATOM 1424 O O . PRO A 1 184 ? -4.770 -6.262 21.391 1.00 92.12 184 PRO A O 1
ATOM 1427 N N . LYS A 1 185 ? -6.955 -6.706 21.225 1.00 93.06 185 LYS A N 1
ATOM 1428 C CA . LYS A 1 185 ? -6.912 -7.219 19.851 1.00 93.06 185 LYS A CA 1
ATOM 1429 C C . LYS A 1 185 ? -7.592 -6.253 18.889 1.00 93.06 185 LYS A C 1
ATOM 1431 O O . LYS A 1 185 ? -8.680 -5.746 19.175 1.00 93.06 185 LYS A O 1
ATOM 1436 N N . ILE A 1 186 ? -6.993 -6.093 17.711 1.00 93.06 186 ILE A N 1
ATOM 1437 C CA . ILE A 1 186 ? -7.647 -5.472 16.557 1.00 93.06 186 ILE A CA 1
ATOM 1438 C C . ILE A 1 186 ? -8.830 -6.360 16.152 1.00 93.06 186 ILE A C 1
ATOM 1440 O O . ILE A 1 186 ? -8.684 -7.568 15.970 1.00 93.06 186 ILE A O 1
ATOM 1444 N N . LEU A 1 187 ? -10.016 -5.761 16.060 1.00 91.69 187 LEU A N 1
ATOM 1445 C CA . LEU A 1 187 ? -11.235 -6.425 15.602 1.00 91.69 187 LEU A CA 1
ATOM 1446 C C . LEU A 1 187 ? -11.181 -6.655 14.091 1.00 91.69 187 LEU A C 1
ATOM 1448 O O . LEU A 1 187 ? -11.423 -7.764 13.625 1.00 91.69 187 LEU A O 1
ATOM 1452 N N . SER A 1 188 ? -10.872 -5.605 13.340 1.00 88.75 188 SER A N 1
ATOM 1453 C CA . SER A 1 188 ? -10.765 -5.656 11.886 1.00 88.75 188 SER A CA 1
ATOM 1454 C C . SER A 1 188 ? -9.782 -4.606 11.400 1.00 88.75 188 SER A C 1
ATOM 1456 O O . SER A 1 188 ? -9.663 -3.538 11.997 1.00 88.75 188 SER A O 1
ATOM 1458 N N . GLU A 1 189 ? -9.126 -4.880 10.284 1.00 86.50 189 GLU A N 1
ATOM 1459 C CA . GLU A 1 189 ? -8.209 -3.952 9.641 1.00 86.50 189 GLU A CA 1
ATOM 1460 C C . GLU A 1 189 ? -8.628 -3.748 8.188 1.00 86.50 189 GLU A C 1
ATOM 1462 O O . GLU A 1 189 ? -9.071 -4.680 7.523 1.00 86.50 189 GLU A O 1
ATOM 1467 N N . ALA A 1 190 ? -8.536 -2.506 7.728 1.00 76.50 190 ALA A N 1
ATOM 1468 C CA . ALA A 1 190 ? -8.810 -2.105 6.356 1.00 76.50 190 ALA A CA 1
ATOM 1469 C C . ALA A 1 190 ? -7.612 -1.319 5.810 1.00 76.50 190 ALA A C 1
ATOM 1471 O O . ALA A 1 190 ? -6.653 -1.052 6.534 1.00 76.50 190 ALA A O 1
ATOM 1472 N N . SER A 1 191 ? -7.678 -0.887 4.549 1.00 77.12 191 SER A N 1
ATOM 1473 C CA . SER A 1 191 ? -6.548 -0.229 3.874 1.00 77.12 191 SER A CA 1
ATOM 1474 C C . SER A 1 191 ? -5.910 0.924 4.655 1.00 77.12 191 SER A C 1
ATOM 1476 O O . SER A 1 191 ? -4.692 0.962 4.777 1.00 77.12 191 SER A O 1
ATOM 1478 N N . VAL A 1 192 ? -6.712 1.802 5.265 1.00 85.62 192 VAL A N 1
ATOM 1479 C CA . VAL A 1 192 ? -6.219 3.021 5.943 1.00 85.62 192 VAL A CA 1
ATOM 1480 C C . VAL A 1 192 ? -6.397 3.031 7.462 1.00 85.62 192 VAL A C 1
ATOM 1482 O O . VAL A 1 192 ? -5.904 3.932 8.137 1.00 85.62 192 VAL A O 1
ATOM 1485 N N . SER A 1 193 ? -7.126 2.066 8.027 1.00 89.25 193 SER A N 1
ATOM 1486 C CA . SER A 1 193 ? -7.522 2.114 9.438 1.00 89.25 193 SER A CA 1
ATOM 1487 C C . SER A 1 193 ? -7.606 0.741 10.088 1.00 89.25 193 SER A C 1
ATOM 1489 O O . SER A 1 193 ? -8.030 -0.218 9.443 1.00 89.25 193 SER A O 1
ATOM 1491 N N . ALA A 1 194 ? -7.324 0.687 11.385 1.00 92.44 194 ALA A N 1
ATOM 1492 C CA . ALA A 1 194 ? -7.617 -0.447 12.252 1.00 92.44 194 ALA A CA 1
ATOM 1493 C C . ALA A 1 194 ? -8.834 -0.145 13.138 1.00 92.44 194 ALA A C 1
ATOM 1495 O O . ALA A 1 194 ? -9.055 0.993 13.553 1.00 92.44 194 ALA A O 1
ATOM 1496 N N . VAL A 1 195 ? -9.632 -1.170 13.423 1.00 93.38 195 VAL A N 1
ATOM 1497 C CA . VAL A 1 195 ? -10.814 -1.087 14.283 1.00 93.38 195 VAL A CA 1
ATOM 1498 C C . VAL A 1 195 ? -10.543 -1.849 15.571 1.00 93.38 195 VAL A C 1
ATOM 1500 O O . VAL A 1 195 ? -10.187 -3.026 15.530 1.00 93.38 195 VAL A O 1
ATOM 1503 N N . VAL A 1 196 ? -10.742 -1.204 16.717 1.00 95.88 196 VAL A N 1
ATOM 1504 C CA . VAL A 1 196 ? -10.518 -1.797 18.044 1.00 95.88 196 VAL A CA 1
ATOM 1505 C C . VAL A 1 196 ? -11.764 -1.610 18.895 1.00 95.88 196 VAL A C 1
ATOM 1507 O O . VAL A 1 196 ? -12.346 -0.529 18.931 1.00 95.88 196 VAL A O 1
ATOM 1510 N N . ARG A 1 197 ? -12.196 -2.670 19.581 1.00 97.56 197 ARG A N 1
ATOM 1511 C CA . ARG A 1 197 ? -13.330 -2.579 20.508 1.00 97.56 197 ARG A CA 1
ATOM 1512 C C . ARG A 1 197 ? -12.923 -1.821 21.762 1.00 97.56 197 ARG A C 1
ATOM 1514 O O . ARG A 1 197 ? -11.803 -1.972 22.242 1.00 97.56 197 ARG A O 1
ATOM 1521 N N . PHE A 1 198 ? -13.863 -1.091 22.337 1.00 97.81 198 PHE A N 1
ATOM 1522 C CA . PHE A 1 198 ? -13.708 -0.539 23.671 1.00 97.81 198 PHE A CA 1
ATOM 1523 C C . PHE A 1 198 ? -15.025 -0.598 24.433 1.00 97.81 198 PHE A C 1
ATOM 1525 O O . PHE A 1 198 ? -16.098 -0.825 23.864 1.00 97.81 198 PHE A O 1
ATOM 1532 N N . THR A 1 199 ? -14.934 -0.378 25.733 1.00 97.88 199 THR A N 1
ATOM 1533 C CA . THR A 1 199 ? -16.090 -0.061 26.560 1.00 97.88 199 THR A CA 1
ATOM 1534 C C . THR A 1 199 ? -15.827 1.209 27.345 1.00 97.88 199 THR A C 1
ATOM 1536 O O . THR A 1 199 ? -14.675 1.523 27.636 1.00 97.88 199 THR A O 1
ATOM 1539 N N . TRP A 1 200 ? -16.879 1.939 27.681 1.00 97.88 200 TRP A N 1
ATOM 1540 C CA . TRP A 1 200 ? -16.799 3.195 28.425 1.00 97.88 200 TRP A CA 1
ATOM 1541 C C . TRP A 1 200 ? -17.987 3.309 29.376 1.00 97.88 200 TRP A C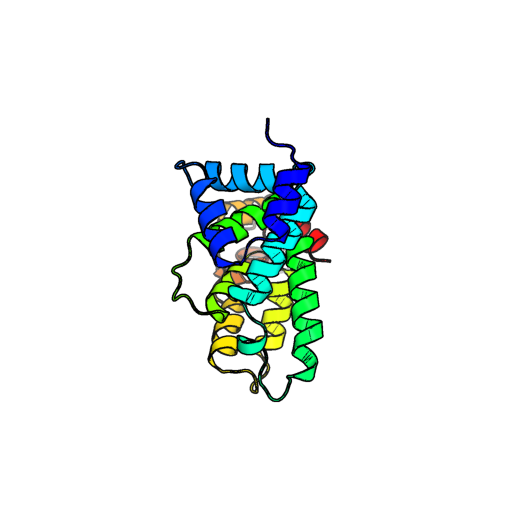 1
ATOM 1543 O O . TRP A 1 200 ? -18.965 2.565 29.252 1.00 97.88 200 TRP A O 1
ATOM 1553 N N . ARG A 1 201 ? -17.891 4.211 30.349 1.00 97.38 201 ARG A N 1
ATOM 1554 C CA . ARG A 1 201 ? -18.988 4.549 31.249 1.00 97.38 201 ARG A CA 1
ATOM 1555 C C . ARG A 1 201 ? -19.720 5.770 30.710 1.00 97.38 201 ARG A C 1
ATOM 1557 O O . ARG A 1 201 ? -19.156 6.863 30.687 1.00 97.38 201 ARG A O 1
ATOM 1564 N N . ASN A 1 202 ? -20.969 5.568 30.305 1.00 94.38 202 ASN A N 1
ATOM 1565 C CA . ASN A 1 202 ? -21.823 6.647 29.839 1.00 94.38 202 ASN A CA 1
ATOM 1566 C C . ASN A 1 202 ? -22.208 7.545 31.034 1.00 94.38 202 ASN A C 1
ATOM 1568 O O . ASN A 1 202 ? -22.759 7.030 32.009 1.00 94.38 202 ASN A O 1
ATOM 1572 N N . PRO A 1 203 ? -21.903 8.857 31.008 1.00 92.19 203 PRO A N 1
ATOM 1573 C CA . PRO A 1 203 ? -22.213 9.765 32.109 1.00 92.19 203 PRO A CA 1
ATOM 1574 C C . PRO A 1 203 ? -23.716 10.028 32.271 1.00 92.19 203 PRO A C 1
ATOM 1576 O O . PRO A 1 203 ? -24.143 10.325 33.380 1.00 92.19 203 PRO A O 1
ATOM 1579 N N . GLU A 1 204 ? -24.513 9.908 31.206 1.00 93.38 204 GLU A N 1
ATOM 1580 C CA . GLU A 1 204 ? -25.958 10.176 31.233 1.00 93.38 204 GLU A CA 1
ATOM 1581 C C . GLU A 1 204 ? -26.734 9.008 31.845 1.00 93.38 2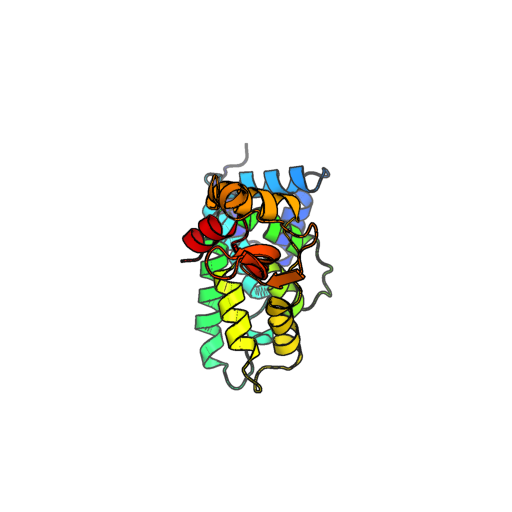04 GLU A C 1
ATOM 1583 O O . GLU A 1 204 ? -27.651 9.200 32.637 1.00 93.38 204 GLU A O 1
ATOM 1588 N N . THR A 1 205 ? -26.350 7.779 31.498 1.00 93.38 205 THR A N 1
ATOM 1589 C CA . THR A 1 205 ? -27.050 6.564 31.945 1.00 93.38 205 THR A CA 1
ATOM 1590 C C . THR A 1 205 ? -26.355 5.878 33.122 1.00 93.38 205 THR A C 1
ATOM 1592 O O . THR A 1 205 ? -26.923 4.986 33.750 1.00 93.38 205 THR A O 1
ATOM 1595 N N . GLY A 1 206 ? -25.097 6.233 33.401 1.00 92.00 206 GLY A N 1
ATOM 1596 C CA . GLY A 1 206 ? -24.231 5.584 34.388 1.00 92.00 206 GLY A CA 1
ATOM 1597 C C . GLY A 1 206 ? -23.768 4.171 34.004 1.00 92.00 206 GLY A C 1
ATOM 1598 O O . GLY A 1 206 ? -22.987 3.565 34.751 1.00 92.00 206 GLY A O 1
ATOM 1599 N N . ARG A 1 207 ? -24.230 3.635 32.863 1.00 95.81 207 ARG A N 1
ATOM 1600 C CA . ARG A 1 207 ? -24.017 2.246 32.433 1.00 95.81 207 ARG A CA 1
ATOM 1601 C C . ARG A 1 207 ? -22.710 2.076 31.665 1.00 95.81 207 ARG A C 1
ATOM 1603 O O . ARG A 1 207 ? -22.178 3.004 31.058 1.00 95.81 207 ARG A O 1
ATOM 1610 N N . ARG A 1 208 ? -22.204 0.840 31.679 1.00 97.31 208 ARG A N 1
ATOM 1611 C CA . ARG A 1 208 ? -21.091 0.412 30.828 1.00 97.31 208 ARG A CA 1
ATOM 1612 C C . ARG A 1 208 ? -21.614 0.106 29.428 1.00 97.31 208 ARG A C 1
ATOM 1614 O O . ARG A 1 208 ? -22.443 -0.788 29.266 1.00 97.31 208 ARG A O 1
ATOM 1621 N N . GLU A 1 209 ? -21.094 0.800 28.428 1.00 97.75 209 GLU A N 1
ATOM 1622 C CA . GLU A 1 209 ? -21.499 0.653 27.029 1.00 97.75 209 GLU A CA 1
ATOM 1623 C C . GLU A 1 209 ? -20.332 0.204 26.146 1.00 97.75 209 GLU A C 1
ATOM 1625 O O . GLU A 1 209 ? -19.164 0.299 26.529 1.00 97.75 209 GLU A O 1
ATOM 1630 N N . ARG A 1 210 ? -20.654 -0.335 24.965 1.00 97.50 210 ARG A N 1
ATOM 1631 C CA . ARG A 1 210 ? -19.688 -0.889 24.006 1.00 97.50 210 ARG A CA 1
ATOM 1632 C C . ARG A 1 210 ? -19.573 0.022 22.793 1.00 97.50 210 ARG A C 1
ATOM 1634 O O . ARG A 1 210 ? -20.579 0.504 22.289 1.00 97.50 210 ARG A O 1
ATOM 1641 N N . GLY A 1 211 ? -18.356 0.178 22.290 1.00 96.00 211 GLY A N 1
ATOM 1642 C CA . GLY A 1 211 ? -18.080 0.927 21.072 1.00 96.00 211 GLY A CA 1
ATOM 1643 C C . GLY A 1 211 ? -16.906 0.351 20.290 1.00 96.00 211 GLY A C 1
ATOM 1644 O O . GLY A 1 211 ? -16.265 -0.627 20.694 1.00 96.00 211 GLY A O 1
ATOM 1645 N N . VAL A 1 212 ? -16.622 0.976 19.150 1.00 96.69 212 VAL A N 1
ATOM 1646 C CA . VAL A 1 212 ? -15.438 0.690 18.340 1.00 96.69 212 VAL A CA 1
ATOM 1647 C C . VAL A 1 212 ? -14.700 1.983 18.024 1.00 96.69 212 VAL A C 1
ATOM 1649 O O . VAL A 1 212 ? -15.299 2.961 17.587 1.00 96.69 212 VAL A O 1
ATOM 1652 N N . PHE A 1 213 ? -13.388 1.985 18.230 1.00 96.56 213 PHE A N 1
ATOM 1653 C CA . PHE A 1 213 ? -12.514 3.011 17.682 1.00 96.56 213 PHE A CA 1
ATOM 1654 C C . PHE A 1 213 ? -12.120 2.611 16.272 1.00 96.56 213 PHE A C 1
ATOM 1656 O O . PHE A 1 213 ? -11.675 1.485 16.056 1.00 96.56 213 PHE A O 1
ATOM 1663 N N . LYS A 1 214 ? -12.244 3.542 15.326 1.00 94.94 214 LYS A N 1
ATOM 1664 C CA . LYS A 1 214 ? -11.639 3.438 13.999 1.00 94.94 214 LYS A CA 1
ATOM 1665 C C . LYS A 1 214 ? -10.439 4.373 13.963 1.00 94.94 214 LYS A C 1
ATOM 1667 O O . LYS A 1 214 ? -10.598 5.587 14.026 1.00 94.94 214 LYS A O 1
ATOM 1672 N N . VAL A 1 215 ? -9.249 3.798 13.899 1.00 93.94 215 VAL A N 1
ATOM 1673 C CA . VAL A 1 215 ? -7.982 4.509 14.083 1.00 93.94 215 VAL A CA 1
ATOM 1674 C C . VAL A 1 215 ? -7.216 4.495 12.771 1.00 93.94 215 VAL A C 1
ATOM 1676 O O . VAL A 1 215 ? -7.024 3.425 12.192 1.00 93.94 215 VAL A O 1
ATOM 1679 N N . LEU A 1 216 ? -6.791 5.664 12.290 1.00 92.12 216 LEU A N 1
ATOM 1680 C CA . LEU A 1 216 ? -5.901 5.750 11.131 1.00 92.12 216 LEU A CA 1
ATOM 1681 C C . LEU A 1 216 ? -4.560 5.094 11.460 1.00 92.12 216 LEU A C 1
ATOM 1683 O O . LEU A 1 216 ? -4.022 5.283 12.551 1.00 92.12 216 LEU A O 1
ATOM 1687 N N . LYS A 1 217 ? -4.023 4.311 10.523 1.00 89.44 217 LYS A N 1
ATOM 1688 C CA . LYS A 1 217 ? -2.720 3.670 10.721 1.00 89.44 217 LYS A CA 1
ATOM 1689 C C . LYS A 1 217 ? -1.606 4.732 10.728 1.00 89.44 217 LYS A C 1
ATOM 1691 O O . LYS A 1 217 ? -1.718 5.700 9.975 1.00 89.44 217 LYS A O 1
ATOM 1696 N N . PRO A 1 218 ? -0.519 4.542 11.502 1.00 86.75 218 PRO A N 1
ATOM 1697 C CA . PRO A 1 218 ? 0.493 5.580 11.724 1.00 86.75 218 PRO A CA 1
ATOM 1698 C C . PRO A 1 218 ? 1.095 6.186 10.449 1.00 86.75 218 PRO A C 1
ATOM 1700 O O . PRO A 1 218 ? 1.304 7.387 10.390 1.00 86.75 218 PRO A O 1
ATOM 1703 N N . HIS A 1 219 ? 1.347 5.364 9.427 1.00 84.44 219 HIS A N 1
ATOM 1704 C CA . HIS A 1 219 ? 2.015 5.772 8.185 1.00 84.44 219 HIS A CA 1
ATOM 1705 C C . HIS A 1 219 ? 1.076 6.414 7.150 1.00 84.44 219 HIS A C 1
ATOM 1707 O O . HIS A 1 219 ? 1.531 6.892 6.116 1.00 84.44 219 HIS A O 1
ATOM 1713 N N . ILE A 1 220 ? -0.241 6.376 7.377 1.00 88.00 220 ILE A N 1
ATOM 1714 C CA . ILE A 1 220 ? -1.230 6.792 6.374 1.00 88.00 220 ILE A CA 1
ATOM 1715 C C . ILE A 1 220 ? -1.194 8.292 6.091 1.00 88.00 220 ILE A C 1
ATOM 1717 O O . ILE A 1 220 ? -1.265 8.615 4.912 1.00 88.00 220 ILE A O 1
ATOM 1721 N N . PRO A 1 221 ? -1.090 9.201 7.081 1.00 86.69 221 PRO A N 1
ATOM 1722 C CA . PRO A 1 221 ? -1.045 10.634 6.795 1.00 86.69 221 PRO A CA 1
ATOM 1723 C C . PRO A 1 221 ? 0.086 11.004 5.831 1.00 86.69 221 PRO A C 1
ATOM 1725 O O . PRO A 1 221 ? -0.175 11.635 4.811 1.00 86.69 221 PRO A O 1
ATOM 1728 N N . ASP A 1 222 ? 1.303 10.527 6.100 1.00 86.44 222 ASP A N 1
ATOM 1729 C CA . ASP A 1 222 ? 2.475 10.825 5.272 1.00 86.44 222 ASP A CA 1
ATOM 1730 C C . ASP A 1 222 ? 2.347 10.199 3.879 1.00 86.44 222 ASP A C 1
ATOM 1732 O O . ASP A 1 222 ? 2.584 10.854 2.868 1.00 86.44 222 ASP A O 1
ATOM 1736 N N . TYR A 1 223 ? 1.917 8.934 3.809 1.00 89.06 223 TYR A N 1
ATOM 1737 C CA . TYR A 1 223 ? 1.800 8.232 2.529 1.00 89.06 223 TYR A CA 1
ATOM 1738 C C . TYR A 1 223 ? 0.674 8.805 1.673 1.00 89.06 223 TYR A C 1
ATOM 1740 O O . TYR A 1 223 ? 0.805 8.875 0.459 1.00 89.06 223 TYR A O 1
ATOM 1748 N N . PHE A 1 224 ? -0.429 9.226 2.291 1.00 84.50 224 PHE A N 1
ATOM 1749 C CA . PHE A 1 224 ? -1.542 9.840 1.579 1.00 84.50 224 PHE A CA 1
ATOM 1750 C C . PHE A 1 224 ? -1.184 11.234 1.054 1.00 84.50 224 PHE A C 1
ATOM 1752 O O . PHE A 1 224 ? -1.580 11.565 -0.056 1.00 84.50 224 PHE A O 1
ATOM 1759 N N . ALA A 1 225 ? -0.424 12.024 1.819 1.00 85.62 225 ALA A N 1
ATOM 1760 C CA . ALA A 1 225 ? 0.056 13.334 1.380 1.00 85.62 225 ALA A CA 1
ATOM 1761 C C . ALA A 1 225 ? 1.048 13.250 0.209 1.00 85.62 225 ALA A C 1
ATOM 1763 O O . ALA A 1 225 ? 1.169 14.193 -0.555 1.00 85.62 225 ALA A O 1
ATOM 1764 N N . GLU A 1 226 ? 1.767 12.137 0.078 1.00 87.19 226 GLU A N 1
ATOM 1765 C CA . GLU A 1 226 ? 2.665 11.889 -1.052 1.00 87.19 226 GLU A CA 1
ATOM 1766 C C . GLU A 1 226 ? 1.945 11.309 -2.276 1.00 87.19 226 GLU A C 1
ATOM 1768 O O . GLU A 1 226 ? 2.359 11.545 -3.409 1.00 87.19 226 GLU A O 1
ATOM 1773 N N . ASP A 1 227 ? 0.885 10.525 -2.059 1.00 82.50 227 ASP A N 1
ATOM 1774 C CA . ASP A 1 227 ? 0.088 9.933 -3.136 1.00 82.50 227 ASP A CA 1
ATOM 1775 C C . ASP A 1 227 ? -0.765 10.981 -3.899 1.00 82.50 227 ASP A C 1
ATOM 1777 O O . ASP A 1 227 ? -1.240 10.667 -4.995 1.00 82.50 227 ASP A O 1
ATOM 1781 N N . MET A 1 228 ? -0.990 12.177 -3.326 1.00 69.44 228 MET A N 1
ATOM 1782 C CA . MET A 1 228 ? -1.897 13.247 -3.800 1.00 69.44 228 MET A CA 1
ATOM 1783 C C . MET A 1 228 ? -1.147 14.534 -4.151 1.00 69.44 228 MET A C 1
ATOM 1785 O O . MET A 1 228 ? -1.531 15.163 -5.163 1.00 69.44 228 MET A O 1
#

Radius of gyration: 21.81 Å; Cα contacts (8 Å, |Δi|>4): 268; chains: 1; bounding box: 62×30×60 Å

Solvent-accessible surface area (backbone atoms only — not comparable to full-atom values): 12695 Å² total; per-residue (Å²): 132,85,53,56,66,58,53,27,56,48,52,66,71,46,55,61,68,55,44,50,53,48,50,63,71,69,45,60,94,61,54,72,65,57,34,28,51,51,44,26,51,50,46,69,38,98,35,6,64,45,49,34,53,35,52,21,46,37,42,41,67,69,54,37,31,43,76,80,74,45,55,77,98,45,53,88,48,35,63,64,51,47,53,52,53,34,51,52,55,52,66,46,52,39,83,66,38,22,55,45,53,50,51,61,70,70,47,61,86,88,59,50,40,56,60,48,46,51,58,64,36,54,94,33,57,53,56,39,53,52,36,47,58,57,33,69,43,84,89,46,60,65,69,52,25,59,46,30,49,40,51,55,72,65,48,83,88,77,58,50,64,62,55,48,51,51,52,49,67,74,47,48,72,52,38,66,77,29,59,51,46,69,51,84,52,67,73,49,46,36,77,59,32,40,28,30,43,32,34,32,43,40,84,89,77,68,42,80,44,79,50,69,49,79,40,72,43,90,65,43,67,65,47,40,64,69,65,105

Nearest PDB structures (foldseek):
  5i35-assembly1_A  TM=7.042E-01  e=8.950E-02  Homo sapiens
  4ped-assembly1_A  TM=6.360E-01  e=2.007E-01  Homo sapiens
  4c0f-assembly1_A  TM=4.887E-01  e=7.452E-01  Homo sapiens
  4kop-assembly1_B  TM=3.784E-01  e=2.502E+00  Arabidopsis thaliana
  4kop-assembly1_D  TM=3.095E-01  e=3.061E+00  Arabidopsis thaliana

Mean predicted aligned error: 7.89 Å

pLDDT: mean 84.9, std 11.72, range [36.25, 97.88]

Foldseek 3Di:
DPDLVVVLVVLLPDDLVRNLVVLVVPADPDDLVSRLVSQLVCCPDPSNLSVQLSLLCSCDVPLADLPQFPDPVVPVCRVVVSVVSSVQSSQDHSNLNSSLSVVSSPDDPPDDNLQNVLSNCQLQLVVLVVLCVVLPDPPGDPSNSVSSVCQFAPDDDDALVQQVVQVCVVCPPVCVVFVKDWDSDFPGDHNFWTKTKIWTQDPVVRDIDIDIDTGGDPCRVVSVVSSD